Protein AF-A0A956HG11-F1 (afdb_monomer_lite)

Secondary structure (DSSP, 8-state):
---EEE-TTT--EEESSSS-TT--TT-PPPTTTEEEEEEEETTEEEEEEE--BTTB--SS---EEEEEEBSSTT--B-GGG-EEEEEPPPGGG-S--PPEEEEEE-TTS-EEEEE--EEETTEE-SS-B-EEEEEEETTEEEEEE--B--SSSTTBEEEEEEE--STT-EEEEEEEEEE-STT--EEEEEEEETT-B-GGGSEEEESSS-TTS--TT------PPPPTTPPPPPPP-

pLDDT: mean 91.49, std 8.15, range [55.34, 98.81]

Structure (mmCIF, N/CA/C/O backbone):
data_AF-A0A956HG11-F1
#
_entry.id   AF-A0A956HG11-F1
#
loop_
_atom_site.group_PDB
_atom_site.id
_atom_site.type_symbol
_atom_site.label_atom_id
_atom_site.label_alt_id
_atom_site.label_comp_id
_atom_site.label_asym_id
_atom_site.label_entity_id
_atom_site.label_seq_id
_atom_site.pdbx_PDB_ins_code
_atom_site.Cartn_x
_atom_site.Cartn_y
_atom_site.Cartn_z
_atom_site.occupancy
_atom_site.B_iso_or_equiv
_atom_site.auth_seq_id
_atom_site.auth_comp_id
_atom_site.auth_asym_id
_atom_site.auth_atom_id
_atom_site.pdbx_PDB_model_num
ATOM 1 N N . GLN A 1 1 ? -23.389 11.510 -0.266 1.00 55.34 1 GLN A N 1
ATOM 2 C CA . GLN A 1 1 ? -23.658 11.730 1.168 1.00 55.34 1 GLN A CA 1
ATOM 3 C C . GLN A 1 1 ? -22.606 10.934 1.904 1.00 55.34 1 GLN A C 1
ATOM 5 O O . GLN A 1 1 ? -22.532 9.743 1.657 1.00 55.34 1 GLN A O 1
ATOM 10 N N . ILE A 1 2 ? -21.760 11.584 2.697 1.00 62.41 2 ILE A N 1
ATOM 11 C CA . ILE A 1 2 ? -20.902 10.863 3.643 1.00 62.41 2 ILE A CA 1
ATOM 12 C C . ILE A 1 2 ? -21.768 10.595 4.870 1.00 62.41 2 ILE A C 1
ATOM 14 O O . ILE A 1 2 ? -22.536 11.470 5.278 1.00 62.41 2 ILE A O 1
ATOM 18 N N . THR A 1 3 ? -21.753 9.356 5.340 1.00 74.38 3 THR A N 1
ATOM 19 C CA . THR A 1 3 ? -22.646 8.838 6.382 1.00 74.38 3 THR A CA 1
ATOM 20 C C . THR A 1 3 ? -21.995 8.879 7.762 1.00 74.38 3 THR A C 1
ATOM 22 O O . THR A 1 3 ? -22.706 9.111 8.739 1.00 74.38 3 THR A O 1
ATOM 25 N N . SER A 1 4 ? -20.668 8.748 7.841 1.00 84.44 4 SER A N 1
ATOM 26 C CA . SER A 1 4 ? -19.908 8.758 9.093 1.00 84.44 4 SER A CA 1
ATOM 27 C C . SER A 1 4 ? -18.436 9.138 8.902 1.00 84.44 4 SER A C 1
ATOM 29 O O . SER A 1 4 ? -17.887 8.897 7.827 1.00 84.44 4 SER A O 1
ATOM 31 N N . THR A 1 5 ? -17.793 9.616 9.968 1.00 87.00 5 THR A N 1
ATOM 32 C CA . THR A 1 5 ? -16.334 9.754 10.097 1.00 87.00 5 THR A CA 1
ATOM 33 C C . THR A 1 5 ? -15.838 8.873 11.241 1.00 87.00 5 THR A C 1
ATOM 35 O O . THR A 1 5 ? -16.455 8.836 12.305 1.00 87.00 5 THR A O 1
ATOM 38 N N . TYR A 1 6 ? -14.746 8.144 11.013 1.00 89.50 6 TYR A N 1
ATOM 39 C CA . TYR A 1 6 ? -14.113 7.268 11.998 1.00 89.50 6 TYR A CA 1
ATOM 40 C C . TYR A 1 6 ? -12.697 7.760 12.309 1.00 89.50 6 TYR A C 1
ATOM 42 O O . TYR A 1 6 ? -11.897 7.955 11.393 1.00 89.50 6 TYR A O 1
ATOM 50 N N . HIS A 1 7 ? -12.388 7.924 13.595 1.00 90.50 7 HIS A N 1
ATOM 51 C CA . HIS A 1 7 ? -11.073 8.335 14.087 1.00 90.50 7 HIS A CA 1
ATOM 52 C C . HIS A 1 7 ? -10.284 7.125 14.561 1.00 90.50 7 HIS A C 1
ATOM 54 O O . HIS A 1 7 ? -10.623 6.529 15.580 1.00 90.50 7 HIS A O 1
ATOM 60 N N . HIS A 1 8 ? -9.193 6.788 13.873 1.00 93.75 8 HIS A N 1
ATOM 61 C CA . HIS A 1 8 ? -8.350 5.656 14.267 1.00 93.75 8 HIS A CA 1
ATOM 62 C C . HIS A 1 8 ? -7.803 5.799 15.700 1.00 93.75 8 HIS A C 1
ATOM 64 O O . HIS A 1 8 ? -7.847 4.844 16.472 1.00 93.75 8 HIS A O 1
ATOM 70 N N . ALA A 1 9 ? -7.333 6.997 16.064 1.00 91.50 9 ALA A N 1
ATOM 71 C CA . ALA A 1 9 ? -6.646 7.251 17.330 1.00 91.50 9 ALA A CA 1
ATOM 72 C C . ALA A 1 9 ? -7.528 7.029 18.569 1.00 91.50 9 ALA A C 1
ATOM 74 O O . ALA A 1 9 ? -7.052 6.578 19.611 1.00 91.50 9 ALA A O 1
ATOM 75 N N . THR A 1 10 ? -8.813 7.371 18.465 1.00 91.12 10 THR A N 1
ATOM 76 C CA . THR A 1 10 ? -9.759 7.334 19.589 1.00 91.12 10 THR A CA 1
ATOM 77 C C . THR A 1 10 ? -10.807 6.237 19.450 1.00 91.12 10 THR A C 1
ATOM 79 O O . THR A 1 10 ? -11.432 5.859 20.440 1.00 91.12 10 THR A O 1
ATOM 82 N N . GLY A 1 11 ? -11.004 5.710 18.239 1.00 90.94 11 GLY A N 1
ATOM 83 C CA . GLY A 1 11 ? -12.137 4.856 17.903 1.00 90.94 11 GLY A CA 1
ATOM 84 C C . GLY A 1 11 ? -13.463 5.618 17.830 1.00 90.94 11 GLY A C 1
ATOM 85 O O . GLY A 1 11 ? -14.520 4.991 17.824 1.00 90.94 11 GLY A O 1
ATOM 86 N N . ASP A 1 12 ? -13.446 6.951 17.798 1.00 90.25 12 ASP A N 1
ATOM 87 C CA . ASP A 1 12 ? -14.681 7.727 17.737 1.00 90.25 12 ASP A CA 1
ATOM 88 C C . ASP A 1 12 ? -15.336 7.595 16.361 1.00 90.25 12 ASP A C 1
ATOM 90 O O . ASP A 1 12 ? -14.687 7.716 15.322 1.00 90.25 12 ASP A O 1
ATOM 94 N N . LEU A 1 13 ? -16.650 7.379 16.368 1.00 89.38 13 LEU A N 1
ATOM 95 C CA . LEU A 1 13 ? -17.489 7.372 15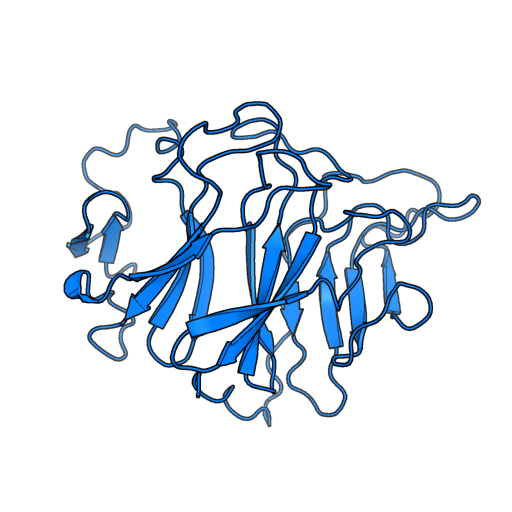.178 1.00 89.38 13 LEU A CA 1
ATOM 96 C C . LEU A 1 13 ? -18.485 8.526 15.271 1.00 89.38 13 LEU A C 1
ATOM 98 O O . LEU A 1 13 ? -19.345 8.549 16.157 1.00 89.38 13 LEU A O 1
ATOM 102 N N . THR A 1 14 ? -18.404 9.468 14.339 1.00 87.00 14 THR A N 1
ATOM 103 C CA . THR A 1 14 ? -19.338 10.591 14.243 1.00 87.00 14 THR A CA 1
ATOM 104 C C . THR A 1 14 ? -20.231 10.414 13.020 1.00 87.00 14 THR A C 1
ATOM 106 O O . THR A 1 14 ? -19.765 10.219 11.903 1.00 87.00 14 THR A O 1
ATOM 109 N N . MET A 1 15 ? -21.552 10.455 13.214 1.00 85.50 15 MET A N 1
ATOM 110 C CA . MET A 1 15 ? -22.513 10.449 12.105 1.00 85.50 15 MET A CA 1
ATOM 111 C C . MET A 1 15 ? -22.737 11.884 11.636 1.00 85.50 15 MET A C 1
ATOM 113 O O . MET A 1 15 ? -23.074 12.745 12.453 1.00 85.50 15 MET A O 1
ATOM 117 N N . GLY A 1 16 ? -22.616 12.160 10.337 1.00 77.44 16 GLY A N 1
ATOM 118 C CA . GLY A 1 16 ? -22.829 13.519 9.841 1.00 77.44 16 GLY A CA 1
ATOM 119 C C . GLY A 1 16 ? -22.021 13.899 8.599 1.00 77.44 16 GLY A C 1
ATOM 120 O O . GLY A 1 16 ? -21.617 13.029 7.832 1.00 77.44 16 GLY A O 1
ATOM 121 N N . PRO A 1 17 ? -21.861 15.212 8.336 1.00 72.19 17 PRO A N 1
ATOM 122 C CA . PRO A 1 17 ? -21.151 15.707 7.161 1.00 72.19 17 PRO A CA 1
ATOM 123 C C . PRO A 1 17 ? -19.632 15.421 7.216 1.00 72.19 17 PRO A C 1
ATOM 125 O O . PRO A 1 17 ? -19.101 15.229 8.302 1.00 72.19 17 PRO A O 1
ATOM 128 N N . PRO A 1 18 ? -18.925 15.491 6.065 1.00 62.62 18 PRO A N 1
ATOM 129 C CA . PRO A 1 18 ? -17.498 15.159 5.907 1.00 62.62 18 PRO A CA 1
ATOM 130 C C . PRO A 1 18 ? -16.504 15.809 6.875 1.00 62.62 18 PRO A C 1
ATOM 132 O O . PRO A 1 18 ? -15.366 15.368 6.956 1.00 62.62 18 PRO A O 1
ATOM 135 N N . MET A 1 19 ? -16.870 16.939 7.477 1.00 62.84 19 MET A N 1
ATOM 136 C CA . MET A 1 19 ? -15.951 17.741 8.273 1.00 62.84 19 MET A CA 1
ATOM 137 C C . MET A 1 19 ? -16.251 17.505 9.738 1.00 62.84 19 MET A C 1
ATOM 139 O O . MET A 1 19 ? -17.310 17.932 10.212 1.00 62.84 19 MET A O 1
ATOM 143 N N . ASP A 1 20 ? -15.310 16.891 10.451 1.00 64.12 20 ASP A N 1
ATOM 144 C CA . ASP A 1 20 ? -15.372 16.907 11.901 1.00 64.12 20 ASP A CA 1
ATOM 145 C C . ASP A 1 20 ? -15.320 18.356 12.395 1.00 64.12 20 ASP A C 1
ATOM 147 O O . ASP A 1 20 ? -14.455 19.139 11.972 1.00 64.12 20 ASP A O 1
ATOM 151 N N . PRO A 1 21 ? -16.263 18.768 13.261 1.00 58.03 21 PRO A N 1
ATOM 152 C CA . PRO A 1 21 ? -16.226 20.080 13.882 1.00 58.03 21 PRO A CA 1
ATOM 153 C C . PRO A 1 21 ? -14.947 20.241 14.719 1.00 58.03 21 PRO A C 1
ATOM 155 O O . PRO A 1 21 ? -14.913 19.878 15.889 1.00 58.03 21 PRO A O 1
ATOM 158 N N . GLY A 1 22 ? -13.891 20.803 14.129 1.00 62.97 22 GLY A N 1
ATOM 159 C CA . GLY A 1 22 ? -12.603 20.993 14.803 1.00 62.97 22 GLY A CA 1
ATOM 160 C C . GLY A 1 22 ? -11.378 20.527 14.024 1.00 62.97 22 GLY A C 1
ATOM 161 O O . GLY A 1 22 ? -10.276 20.769 14.511 1.00 62.97 22 GLY A O 1
ATOM 162 N N . GLU A 1 23 ? -11.543 19.934 12.834 1.00 68.94 23 GLU A N 1
ATOM 163 C CA . GLU A 1 23 ? -10.413 19.606 11.956 1.00 68.94 23 GLU A CA 1
ATOM 164 C C . GLU A 1 23 ? -9.530 20.848 11.746 1.00 68.94 23 GLU A C 1
ATOM 166 O O . GLU A 1 23 ? -10.023 21.886 11.270 1.00 68.94 23 GLU A O 1
ATOM 171 N N . PRO A 1 24 ? -8.245 20.807 12.146 1.00 59.66 24 PRO A N 1
ATOM 172 C CA . PRO A 1 24 ? -7.353 21.943 12.019 1.00 59.66 24 PRO A CA 1
ATOM 173 C C . PRO A 1 24 ? -7.135 22.206 10.532 1.00 59.66 24 PRO A C 1
ATOM 175 O O . PRO A 1 24 ? -6.381 21.520 9.853 1.00 59.66 24 PRO A O 1
ATOM 178 N N . ASN A 1 25 ? -7.853 23.200 10.018 1.00 68.75 25 ASN A N 1
ATOM 179 C CA . ASN A 1 25 ? -7.921 23.519 8.600 1.00 68.75 25 ASN A CA 1
ATOM 180 C C . ASN A 1 25 ? -6.508 23.654 7.993 1.00 68.75 25 ASN A C 1
ATOM 182 O O . ASN A 1 25 ? -5.815 24.644 8.239 1.00 68.75 25 ASN A O 1
ATOM 186 N N . GLY A 1 26 ? -6.083 22.650 7.219 1.00 70.88 26 GLY A N 1
ATOM 187 C CA . GLY A 1 26 ? -4.770 22.604 6.568 1.00 70.88 26 GLY A CA 1
ATOM 188 C C . GLY A 1 26 ? -3.612 22.026 7.395 1.00 70.88 26 GLY A C 1
ATOM 189 O O . GLY A 1 26 ? -2.461 22.230 7.011 1.00 70.88 26 GLY A O 1
ATOM 190 N N . VAL A 1 27 ? -3.873 21.324 8.501 1.00 84.31 27 VAL A N 1
ATOM 191 C CA . VAL A 1 27 ? -2.853 20.584 9.264 1.00 84.31 27 VAL A CA 1
ATOM 192 C C . VAL A 1 27 ? -3.083 19.087 9.079 1.00 84.31 27 VAL A C 1
ATOM 194 O O . VAL A 1 27 ? -4.208 18.612 9.173 1.00 84.31 27 VAL A O 1
ATOM 197 N N . PHE A 1 28 ? -2.015 18.340 8.806 1.00 87.62 28 PHE A N 1
ATOM 198 C CA . PHE A 1 28 ? -2.083 16.882 8.754 1.00 87.62 28 PHE A CA 1
ATOM 199 C C . PHE A 1 28 ? -2.374 16.315 10.146 1.00 87.62 28 PHE A C 1
ATOM 201 O O . PHE A 1 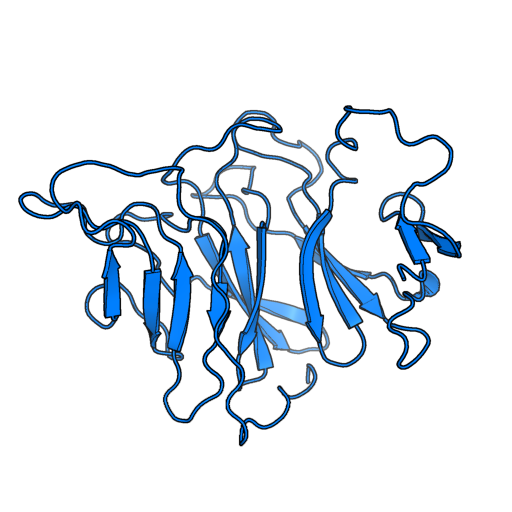28 ? -1.811 16.803 11.130 1.00 87.62 28 PHE A O 1
ATOM 208 N N . ALA A 1 29 ? -3.168 15.241 10.222 1.00 88.81 29 ALA A N 1
ATOM 209 C CA . ALA A 1 29 ? -3.251 14.433 11.437 1.00 88.81 29 ALA A CA 1
ATOM 210 C C . ALA A 1 29 ? -1.831 14.047 11.910 1.00 88.81 29 ALA A C 1
ATOM 212 O O . ALA A 1 29 ? -0.914 13.983 11.087 1.00 88.81 29 ALA A O 1
ATOM 213 N N . PRO A 1 30 ? -1.571 13.822 13.203 1.00 92.00 30 PRO A N 1
ATOM 214 C CA . PRO A 1 30 ? -0.271 13.335 13.656 1.00 92.00 30 PRO A CA 1
ATOM 215 C C . PRO A 1 30 ? 0.105 11.989 13.013 1.00 92.00 30 PRO A C 1
ATOM 217 O O . PRO A 1 30 ? -0.759 11.184 12.664 1.00 92.00 30 PRO A O 1
ATOM 220 N N . LEU A 1 31 ? 1.407 11.721 12.862 1.00 95.56 31 LEU A N 1
ATOM 221 C CA . LEU A 1 31 ? 1.867 10.360 12.565 1.00 95.56 31 LEU A CA 1
ATOM 222 C C . LEU A 1 31 ? 1.367 9.401 13.660 1.00 95.56 31 LEU A C 1
ATOM 224 O O . LEU A 1 31 ? 1.368 9.760 14.837 1.00 95.56 31 LEU A O 1
ATOM 228 N N . GLY A 1 32 ? 0.927 8.212 13.254 1.00 95.88 32 GLY A N 1
ATOM 229 C CA . GLY A 1 32 ? 0.221 7.238 14.093 1.00 95.88 32 GLY A CA 1
ATOM 230 C C . GLY A 1 32 ? -1.301 7.388 14.102 1.00 95.88 32 GLY A C 1
ATOM 231 O O . GLY A 1 32 ? -1.998 6.498 14.568 1.00 95.88 32 GLY A O 1
ATOM 232 N N . GLU A 1 33 ? -1.829 8.473 13.533 1.00 93.94 33 GLU A N 1
ATOM 233 C CA . GLU A 1 33 ? -3.276 8.691 13.369 1.00 93.94 33 GLU A CA 1
ATOM 234 C C . GLU A 1 33 ? -3.677 8.814 11.890 1.00 93.94 33 GLU A C 1
ATOM 236 O O . GLU A 1 33 ? -4.850 8.695 11.536 1.00 93.94 33 GLU A O 1
ATOM 241 N N . ARG A 1 34 ? -2.696 9.044 11.008 1.00 93.81 34 ARG A N 1
ATOM 242 C CA . ARG A 1 34 ? -2.893 9.198 9.564 1.00 93.81 34 ARG A CA 1
ATOM 243 C C . ARG A 1 34 ? -3.263 7.876 8.913 1.00 93.81 34 ARG A C 1
ATOM 245 O O . ARG A 1 34 ? -2.427 6.977 8.818 1.00 93.81 34 ARG A O 1
ATOM 252 N N . VAL A 1 35 ? -4.477 7.821 8.383 1.00 95.62 35 VAL A N 1
ATOM 253 C CA . VAL A 1 35 ? -4.938 6.716 7.546 1.00 95.62 35 VAL A CA 1
ATOM 254 C C . VAL A 1 35 ? -4.576 6.966 6.081 1.00 95.62 35 VAL A C 1
ATOM 256 O O . VAL A 1 35 ? -4.817 8.055 5.557 1.00 95.62 35 VAL A O 1
ATOM 259 N N . TRP A 1 36 ? -4.012 5.955 5.420 1.00 96.94 36 TRP A N 1
ATOM 260 C CA . TRP A 1 36 ? -3.773 5.917 3.973 1.00 96.94 36 TRP A CA 1
ATOM 261 C C . TRP A 1 36 ? -3.769 4.463 3.486 1.00 96.94 36 TRP A C 1
ATOM 263 O O . TRP A 1 36 ? -3.498 3.566 4.278 1.00 96.94 36 TRP A O 1
ATOM 273 N N . GLY A 1 37 ? -4.107 4.231 2.215 1.00 96.62 37 GLY A N 1
ATOM 274 C CA . GLY A 1 37 ? -4.465 2.919 1.683 1.00 96.62 37 GLY A CA 1
ATOM 275 C C . GLY A 1 37 ? -5.722 2.396 2.360 1.00 96.62 37 GLY A C 1
ATOM 276 O O . GLY A 1 37 ? -5.724 2.143 3.560 1.00 96.62 37 GLY A O 1
ATOM 277 N N . VAL A 1 38 ? -6.816 2.262 1.620 1.00 96.75 38 VAL A N 1
ATOM 278 C CA . VAL A 1 38 ? -8.085 1.784 2.177 1.00 96.75 38 VAL A CA 1
ATOM 279 C C . VAL A 1 38 ? -8.702 0.786 1.222 1.00 96.75 38 VAL A C 1
ATOM 281 O O . VAL A 1 38 ? -8.775 1.052 0.031 1.00 96.75 38 VAL A O 1
ATOM 284 N N . GLN A 1 39 ? -9.174 -0.344 1.740 1.00 96.81 39 GLN A N 1
ATOM 285 C CA . GLN A 1 39 ? -9.852 -1.334 0.915 1.00 96.81 39 GLN A CA 1
ATOM 286 C C . GLN A 1 39 ? -10.925 -2.081 1.695 1.00 96.81 39 GLN A C 1
ATOM 288 O O . GLN A 1 39 ? -10.717 -2.515 2.830 1.00 96.81 39 GLN A O 1
ATOM 293 N N . SER A 1 40 ? -12.094 -2.241 1.081 1.00 95.19 40 SER A N 1
ATOM 294 C CA . SER A 1 40 ? -13.202 -2.993 1.676 1.00 95.19 40 SER A CA 1
ATOM 295 C C . SER A 1 40 ? -13.090 -4.465 1.304 1.00 95.19 40 SER A C 1
ATOM 297 O O . SER A 1 40 ? -12.999 -4.805 0.128 1.00 95.19 40 SER A O 1
ATOM 299 N N . HIS A 1 41 ? -13.158 -5.361 2.285 1.00 95.06 41 HIS A N 1
ATOM 300 C CA . HIS A 1 41 ? -13.142 -6.796 2.024 1.00 95.06 41 HIS A CA 1
ATOM 301 C C . HIS A 1 41 ? -13.853 -7.584 3.123 1.00 95.06 41 HIS A C 1
ATOM 303 O O . HIS A 1 41 ? -13.676 -7.326 4.310 1.00 95.06 41 HIS A O 1
ATOM 309 N N . ALA A 1 42 ? -14.677 -8.554 2.718 1.00 93.62 42 ALA A N 1
ATOM 310 C CA . ALA A 1 42 ? -15.333 -9.508 3.617 1.00 93.62 42 ALA A CA 1
ATOM 311 C C . ALA A 1 42 ? -16.040 -8.875 4.841 1.00 93.62 42 ALA A C 1
ATOM 313 O O . ALA A 1 42 ? -15.997 -9.415 5.945 1.00 93.62 42 ALA A O 1
ATOM 314 N N . GLY A 1 43 ? -16.706 -7.730 4.645 1.00 95.06 43 GLY A N 1
ATOM 315 C CA . GLY A 1 43 ? -17.436 -7.025 5.708 1.00 95.06 43 GLY A CA 1
ATOM 316 C C . GLY A 1 43 ? -16.561 -6.177 6.636 1.00 95.06 43 GLY A C 1
ATOM 317 O O . GLY A 1 43 ? -17.025 -5.773 7.703 1.00 95.06 43 GLY A O 1
ATOM 318 N N . ARG A 1 44 ? -15.308 -5.910 6.252 1.00 97.06 44 ARG A N 1
ATOM 319 C CA . ARG A 1 44 ? -14.370 -5.062 6.991 1.00 97.06 44 ARG A CA 1
ATOM 320 C C . ARG A 1 44 ? -13.750 -4.008 6.077 1.00 97.06 44 ARG A C 1
ATOM 322 O O . ARG A 1 44 ? -13.527 -4.262 4.895 1.00 97.06 44 ARG A O 1
ATOM 329 N N . LEU A 1 45 ? -13.439 -2.850 6.649 1.00 97.31 45 LEU A N 1
ATOM 330 C CA . LEU A 1 45 ? -12.533 -1.867 6.068 1.00 97.31 45 LEU A CA 1
ATOM 331 C C . LEU A 1 45 ? -11.118 -2.196 6.533 1.00 97.31 45 LEU A C 1
ATOM 333 O O . LEU A 1 45 ? -10.864 -2.177 7.736 1.00 97.31 45 LEU A O 1
ATOM 337 N N . TYR A 1 46 ? -10.214 -2.464 5.602 1.00 98.50 46 TYR A N 1
ATOM 338 C CA . TYR A 1 46 ? -8.780 -2.566 5.850 1.00 98.50 46 TYR A CA 1
ATOM 339 C C . TYR A 1 46 ? -8.119 -1.245 5.505 1.00 98.50 46 TYR A C 1
ATOM 341 O O . TYR A 1 46 ? -8.496 -0.610 4.518 1.00 98.50 46 TYR A O 1
ATOM 349 N N . TYR A 1 47 ? -7.158 -0.821 6.316 1.00 98.62 47 TYR A N 1
ATOM 350 C CA . TYR A 1 47 ? -6.496 0.454 6.100 1.00 98.62 47 TYR A CA 1
ATOM 351 C C . TYR A 1 47 ? -5.083 0.507 6.678 1.00 98.62 47 TYR A C 1
ATOM 353 O O . TYR A 1 47 ? -4.783 -0.144 7.682 1.00 98.62 47 TYR A O 1
ATOM 361 N N . GLY A 1 48 ? -4.212 1.289 6.043 1.00 98.56 48 GLY A N 1
ATOM 362 C CA . GLY A 1 48 ? -2.866 1.567 6.530 1.00 98.56 48 GLY A CA 1
ATOM 363 C C . GLY A 1 48 ? -2.843 2.705 7.550 1.00 98.56 48 GLY A C 1
ATOM 364 O O . GLY A 1 48 ? -3.582 3.683 7.425 1.00 98.56 48 GLY A O 1
ATOM 365 N N . VAL A 1 49 ? -1.968 2.599 8.551 1.00 98.44 49 VAL A N 1
ATOM 366 C CA . VAL A 1 49 ? -1.690 3.660 9.532 1.00 98.44 49 VAL A CA 1
ATOM 367 C C . VAL A 1 49 ? -0.240 4.104 9.395 1.00 98.44 49 VAL A C 1
ATOM 369 O O . VAL A 1 49 ? 0.699 3.319 9.565 1.00 98.44 49 VAL A O 1
ATOM 372 N N . TRP A 1 50 ? -0.064 5.385 9.073 1.00 98.00 50 TRP A N 1
ATOM 373 C CA . TRP A 1 50 ? 1.230 5.995 8.808 1.00 98.00 50 TRP A CA 1
ATOM 374 C C . TRP A 1 50 ? 1.864 6.532 10.098 1.00 98.00 50 TRP A C 1
ATOM 376 O O . TRP A 1 50 ? 1.549 7.628 10.564 1.00 98.00 50 TRP A O 1
ATOM 386 N N . TRP A 1 51 ? 2.799 5.759 10.647 1.00 97.94 51 TRP A N 1
ATOM 387 C CA . TRP A 1 51 ? 3.611 6.079 11.826 1.00 97.94 51 TRP A CA 1
ATOM 388 C C . TRP A 1 51 ? 4.946 6.737 11.494 1.00 97.94 51 TRP A C 1
ATOM 390 O O . TRP A 1 51 ? 5.473 7.522 12.281 1.00 97.94 51 TRP A O 1
ATOM 400 N N . GLU A 1 52 ? 5.527 6.386 10.353 1.00 97.19 52 GLU A N 1
ATOM 401 C CA . GLU A 1 52 ? 6.904 6.740 10.036 1.00 97.19 52 GLU A CA 1
ATOM 402 C C . GLU A 1 52 ? 7.189 6.747 8.536 1.00 97.19 52 GLU A C 1
ATOM 404 O O . GLU A 1 52 ? 6.428 6.242 7.712 1.00 97.19 52 GLU A O 1
ATOM 409 N N . HIS A 1 53 ? 8.317 7.342 8.181 1.00 95.50 53 HIS A N 1
ATOM 410 C CA . HIS A 1 53 ? 8.843 7.412 6.821 1.00 95.50 53 HIS A CA 1
ATOM 411 C C . HIS A 1 53 ? 10.338 7.757 6.869 1.00 95.50 53 HIS A C 1
ATOM 413 O O . HIS A 1 53 ? 10.876 8.025 7.946 1.00 95.50 53 HIS A O 1
ATOM 419 N N . THR A 1 54 ? 11.013 7.826 5.720 1.00 91.75 54 THR A N 1
ATOM 420 C CA . THR A 1 54 ? 12.483 7.920 5.624 1.00 91.75 54 THR A CA 1
ATOM 421 C C . THR A 1 54 ? 13.130 8.989 6.522 1.00 91.75 54 THR A C 1
ATOM 423 O O . THR A 1 54 ? 14.200 8.751 7.078 1.00 91.75 54 THR A O 1
ATOM 426 N N . ASN A 1 55 ? 12.502 10.159 6.694 1.00 94.81 55 ASN A N 1
ATOM 427 C CA . ASN A 1 55 ? 13.062 11.270 7.483 1.00 94.81 55 ASN A CA 1
ATOM 428 C C . ASN A 1 55 ? 12.502 11.388 8.910 1.00 94.81 55 ASN A C 1
ATOM 430 O O . ASN A 1 55 ? 12.941 12.243 9.681 1.00 94.81 55 ASN A O 1
ATOM 434 N N . THR A 1 56 ? 11.517 10.577 9.286 1.00 96.00 56 THR A N 1
ATOM 435 C CA . THR A 1 56 ? 10.973 10.539 10.652 1.00 96.00 56 THR A CA 1
ATOM 436 C C . THR A 1 56 ? 10.618 9.105 10.964 1.00 96.00 56 THR A C 1
ATOM 438 O O . THR A 1 56 ? 9.576 8.611 10.541 1.00 96.00 56 THR A O 1
ATOM 441 N N . VAL A 1 57 ? 11.546 8.462 11.665 1.00 96.19 57 VAL A N 1
ATOM 442 C CA . VAL A 1 57 ? 11.499 7.055 12.046 1.00 96.19 57 VAL A CA 1
ATOM 443 C C . VAL A 1 57 ? 10.971 6.954 13.468 1.00 96.19 57 VAL A C 1
ATOM 445 O O . VAL A 1 57 ? 11.448 7.677 14.351 1.00 96.19 57 VAL A O 1
ATOM 448 N N . SER A 1 58 ? 10.004 6.071 13.693 1.00 94.81 58 SER A N 1
ATOM 449 C CA . SER A 1 58 ? 9.495 5.816 15.037 1.00 94.81 58 SER A CA 1
ATOM 450 C C . SER A 1 58 ? 10.444 4.867 15.772 1.00 94.81 58 SER A C 1
ATOM 452 O O . SER A 1 58 ? 11.006 3.940 15.198 1.00 94.81 58 SER A O 1
ATOM 454 N N . ALA A 1 59 ? 10.679 5.110 17.063 1.00 91.94 59 ALA A N 1
ATOM 455 C CA . ALA A 1 59 ? 11.519 4.226 17.878 1.00 91.94 59 ALA A CA 1
ATOM 456 C C . ALA A 1 59 ? 10.711 3.111 18.563 1.00 91.94 59 ALA A C 1
ATOM 458 O O . ALA A 1 59 ? 11.298 2.210 19.164 1.00 91.94 59 ALA A O 1
ATOM 459 N N . GLN A 1 60 ? 9.382 3.206 18.526 1.00 91.69 60 GLN A N 1
ATOM 460 C CA . GLN A 1 60 ? 8.458 2.324 19.238 1.00 91.69 60 GLN A CA 1
ATOM 461 C C . GLN A 1 60 ? 7.521 1.578 18.290 1.00 91.69 60 GLN A C 1
ATOM 463 O O . GLN A 1 60 ? 7.133 0.451 18.587 1.00 91.69 60 GLN A O 1
ATOM 468 N N . GLU A 1 61 ? 7.185 2.201 17.164 1.00 95.19 61 GLU A N 1
ATOM 469 C CA . GLU A 1 61 ? 6.169 1.728 16.231 1.00 95.19 61 GLU A CA 1
ATOM 470 C C . GLU A 1 61 ? 6.741 1.571 14.820 1.00 95.19 61 GLU A C 1
ATOM 472 O O . GLU A 1 61 ? 7.854 2.001 14.530 1.00 95.19 61 GLU A O 1
ATOM 477 N N . SER A 1 62 ? 5.972 0.940 13.942 1.00 96.62 62 SER A N 1
ATOM 478 C CA . SER A 1 62 ? 6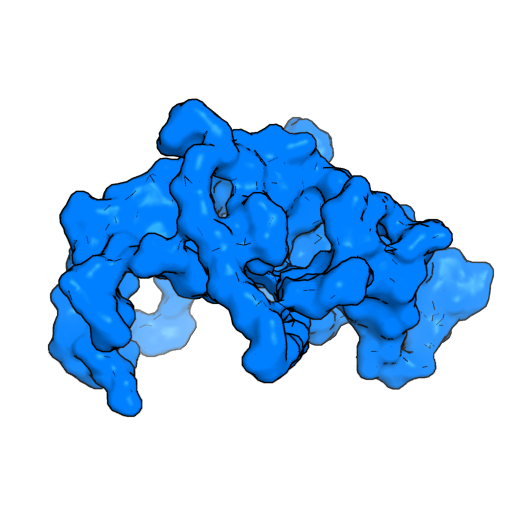.233 0.847 12.501 1.00 96.62 62 SER A CA 1
ATOM 479 C C . SER A 1 62 ? 4.931 1.147 11.772 1.00 96.62 62 SER A C 1
ATOM 481 O O . SER A 1 62 ? 3.891 1.195 12.421 1.00 96.62 62 SER A O 1
ATOM 483 N N . ASN A 1 63 ? 4.940 1.348 10.454 1.00 98.25 63 ASN A N 1
ATOM 484 C CA . ASN A 1 63 ? 3.671 1.459 9.730 1.00 98.25 63 ASN A CA 1
ATOM 485 C C . ASN A 1 63 ? 2.854 0.170 9.887 1.00 98.25 63 ASN A C 1
ATOM 487 O O . ASN A 1 63 ? 3.410 -0.928 9.976 1.00 98.25 63 ASN A O 1
ATOM 491 N N . GLU A 1 64 ? 1.536 0.308 9.946 1.00 98.38 64 GLU A N 1
ATOM 492 C CA . GLU A 1 64 ? 0.634 -0.781 10.331 1.00 98.38 64 GLU A CA 1
ATOM 493 C C . GLU A 1 64 ? -0.485 -0.946 9.316 1.00 98.38 64 GLU A C 1
ATOM 495 O O . GLU A 1 64 ? -0.836 -0.004 8.607 1.00 98.38 64 GLU A O 1
ATOM 500 N N . VAL A 1 65 ? -1.075 -2.137 9.294 1.00 98.81 65 VAL A N 1
ATOM 501 C CA . VAL A 1 65 ? -2.373 -2.380 8.669 1.00 98.81 65 VAL A CA 1
ATOM 502 C C . VAL A 1 65 ? -3.352 -2.770 9.761 1.00 98.81 65 VAL A C 1
ATOM 504 O O . VAL A 1 65 ? -3.089 -3.657 10.576 1.00 98.81 65 VAL A O 1
ATOM 507 N N . TRP A 1 66 ? -4.487 -2.089 9.766 1.00 98.69 66 TRP A N 1
ATOM 508 C CA . TRP A 1 66 ? -5.599 -2.303 10.675 1.00 98.69 66 TRP A CA 1
ATOM 509 C C . TRP A 1 66 ? -6.840 -2.707 9.895 1.00 98.69 66 TRP A C 1
ATOM 511 O O . TRP A 1 66 ? -6.933 -2.509 8.680 1.00 98.69 66 TRP A O 1
ATOM 521 N N . SER A 1 67 ? -7.823 -3.244 10.608 1.00 98.38 67 SER A N 1
ATOM 522 C CA . SER A 1 67 ? -9.163 -3.370 10.063 1.00 98.38 67 SER A CA 1
ATOM 523 C C . SER A 1 67 ? -10.247 -3.098 11.092 1.00 98.38 67 SER A C 1
ATOM 525 O O . SER A 1 67 ? -10.060 -3.297 12.294 1.00 98.38 67 SER A O 1
ATOM 527 N N . VAL A 1 68 ? -11.414 -2.696 10.602 1.00 98.06 68 VAL A N 1
ATOM 528 C CA . VAL A 1 68 ? -12.627 -2.479 11.393 1.00 98.06 68 VAL A CA 1
ATOM 529 C C . VAL A 1 68 ? -13.819 -3.064 10.637 1.00 98.06 68 VAL A C 1
ATOM 531 O O . VAL A 1 68 ? -13.951 -2.865 9.430 1.00 98.06 68 VAL A O 1
ATOM 534 N N . ALA A 1 69 ? -14.662 -3.850 11.307 1.00 97.31 69 ALA A N 1
ATOM 535 C CA . ALA A 1 69 ? -15.867 -4.401 10.693 1.00 97.31 69 ALA A CA 1
ATOM 536 C C . ALA A 1 69 ? -16.897 -3.302 10.432 1.00 97.31 69 ALA A C 1
ATOM 538 O O . ALA A 1 69 ? -16.877 -2.255 11.076 1.00 97.31 69 ALA A O 1
ATOM 539 N N . TYR A 1 70 ? -17.831 -3.568 9.526 1.00 95.94 70 TYR A N 1
ATOM 540 C CA . TYR A 1 70 ? -19.023 -2.743 9.379 1.00 95.94 70 TYR A CA 1
ATOM 541 C C . TYR A 1 70 ? -20.156 -3.251 10.270 1.00 95.94 70 TYR A C 1
ATOM 543 O O . TYR A 1 70 ? -20.344 -4.462 10.408 1.00 95.94 70 TYR A O 1
ATOM 551 N N . ILE A 1 71 ? -20.947 -2.335 10.835 1.00 93.75 71 ILE A N 1
ATOM 552 C CA . ILE A 1 71 ? -22.171 -2.700 11.569 1.00 93.75 71 ILE A CA 1
ATOM 553 C C . ILE A 1 71 ? -23.249 -3.269 10.635 1.00 93.75 71 ILE A C 1
ATOM 555 O O . ILE A 1 71 ? -24.092 -4.054 11.069 1.00 93.75 71 ILE A O 1
ATOM 559 N N . ASP A 1 72 ? -23.243 -2.853 9.365 1.00 89.06 72 ASP A N 1
ATOM 560 C CA . ASP A 1 72 ? -24.258 -3.177 8.369 1.00 89.06 72 ASP A CA 1
ATOM 561 C C . ASP A 1 72 ? -23.756 -2.967 6.923 1.00 89.06 72 ASP A C 1
ATOM 563 O O . ASP A 1 72 ? -22.598 -2.634 6.666 1.00 89.06 72 ASP A O 1
ATOM 567 N N . GLU A 1 73 ? -24.655 -3.178 5.959 1.00 87.69 73 GLU A N 1
ATOM 568 C CA . GLU A 1 73 ? -24.400 -3.017 4.523 1.00 87.69 73 GLU A CA 1
ATOM 569 C C . GLU A 1 73 ? -24.224 -1.558 4.067 1.00 87.69 73 GLU A C 1
ATOM 571 O O . GLU A 1 73 ? -23.841 -1.322 2.921 1.00 87.69 73 GLU A O 1
ATOM 576 N N . PHE A 1 74 ? -24.463 -0.571 4.939 1.00 86.38 74 PHE A N 1
ATOM 577 C CA . PHE A 1 74 ? -24.222 0.842 4.633 1.00 86.38 74 PHE A CA 1
ATOM 578 C C . PHE A 1 74 ? -22.762 1.254 4.856 1.00 86.38 74 PHE A C 1
ATOM 580 O O . PHE A 1 74 ? -22.419 2.415 4.623 1.00 86.38 74 PHE A O 1
ATOM 587 N N . GLY A 1 75 ? -21.901 0.320 5.282 1.00 89.06 75 GLY A N 1
ATOM 588 C CA . GLY A 1 75 ? -20.459 0.535 5.398 1.00 89.06 75 GLY A CA 1
ATOM 589 C C . GLY A 1 75 ? -20.060 1.404 6.589 1.00 89.06 75 GLY A C 1
ATOM 590 O O . GLY A 1 75 ? -18.979 1.988 6.586 1.00 89.06 75 GLY A O 1
ATOM 591 N N . VAL A 1 76 ? -20.924 1.521 7.601 1.00 91.94 76 VAL A N 1
ATOM 592 C CA . VAL A 1 76 ? -20.612 2.255 8.833 1.00 91.94 76 VAL A CA 1
ATOM 593 C C . VAL A 1 76 ? -19.655 1.406 9.686 1.00 91.94 76 VAL A C 1
ATOM 595 O O . VAL A 1 76 ? -20.013 0.275 10.021 1.00 91.94 76 VAL A O 1
ATOM 598 N N . PRO A 1 77 ? -18.449 1.894 10.039 1.00 94.75 77 PRO A N 1
ATOM 599 C CA . PRO A 1 77 ? -17.520 1.145 10.886 1.00 94.75 77 PRO A CA 1
ATOM 600 C C . PRO A 1 77 ? -18.093 0.853 12.279 1.00 94.75 77 PRO A C 1
ATOM 602 O O . PRO A 1 77 ? -18.766 1.702 12.859 1.00 94.75 77 PRO A O 1
ATOM 605 N N . ASP A 1 78 ? -17.784 -0.318 12.835 1.00 95.81 78 ASP A N 1
ATOM 606 C CA . ASP A 1 78 ? -18.001 -0.681 14.238 1.00 95.81 78 ASP A CA 1
ATOM 607 C C . ASP A 1 78 ? -16.686 -0.536 15.022 1.00 95.81 78 ASP A C 1
ATOM 609 O O . ASP A 1 78 ? -15.859 -1.459 14.997 1.00 95.81 78 ASP A O 1
ATOM 613 N N . PRO A 1 79 ? -16.465 0.571 15.758 1.00 95.31 79 PRO A N 1
ATOM 614 C CA . PRO A 1 79 ? -15.213 0.794 16.474 1.00 95.31 79 PRO A CA 1
ATOM 615 C C . PRO A 1 79 ? -14.832 -0.310 17.460 1.00 95.31 79 PRO A C 1
ATOM 617 O O . PRO A 1 79 ? -13.646 -0.512 17.717 1.00 95.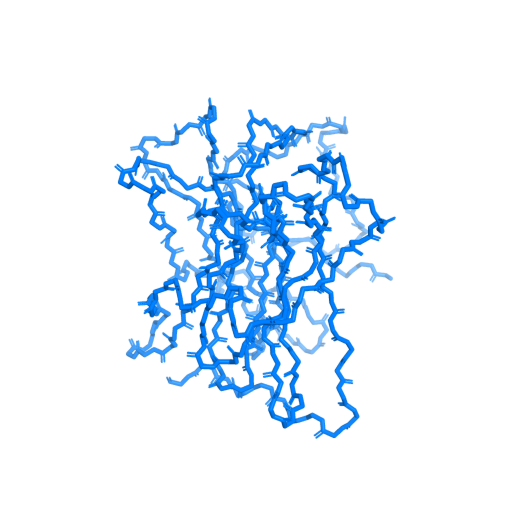31 79 PRO A O 1
ATOM 620 N N . ALA A 1 80 ? -15.806 -1.057 17.995 1.00 96.44 80 ALA A N 1
ATOM 621 C CA . ALA A 1 80 ? -15.546 -2.146 18.935 1.00 96.44 80 ALA A CA 1
ATOM 622 C C . ALA A 1 80 ? -14.835 -3.347 18.286 1.00 96.44 80 ALA A C 1
ATOM 624 O O . ALA A 1 80 ? -14.360 -4.239 18.989 1.00 96.44 80 ALA A O 1
ATOM 625 N N . THR A 1 81 ? -14.766 -3.376 16.955 1.00 97.50 81 THR A N 1
ATOM 626 C CA . THR A 1 81 ? -14.163 -4.456 16.164 1.00 97.50 81 THR A CA 1
ATOM 627 C C . THR A 1 81 ? -12.822 -4.077 15.542 1.00 97.50 81 THR A C 1
ATOM 629 O O . THR A 1 81 ? -12.266 -4.873 14.777 1.00 97.50 81 THR A O 1
ATOM 632 N N . ALA A 1 82 ? -12.323 -2.872 15.837 1.00 97.75 82 ALA A N 1
ATOM 633 C CA . ALA A 1 82 ? -11.028 -2.413 15.366 1.00 97.75 82 ALA A CA 1
ATOM 634 C C . ALA A 1 82 ? -9.921 -3.346 15.875 1.00 97.75 82 ALA A C 1
ATOM 636 O O . ALA A 1 82 ? -9.844 -3.646 17.069 1.00 97.75 82 ALA A O 1
ATOM 637 N N . GLN A 1 83 ? -9.065 -3.805 14.968 1.00 97.06 83 GLN A N 1
ATOM 638 C CA . GLN A 1 83 ? -7.944 -4.674 15.303 1.00 97.06 83 GLN A CA 1
ATOM 639 C C . GLN A 1 83 ? -6.723 -4.364 14.441 1.00 97.06 83 GLN A C 1
ATOM 641 O O . GLN A 1 83 ? -6.844 -4.064 13.251 1.00 97.06 83 GLN A O 1
ATOM 646 N N . LEU A 1 84 ? -5.547 -4.466 15.059 1.00 98.12 84 LEU A N 1
ATOM 647 C CA . LEU A 1 84 ? -4.274 -4.480 14.355 1.00 98.12 84 LEU A CA 1
ATOM 648 C C . LEU A 1 84 ? -4.154 -5.817 13.624 1.00 98.12 84 LEU A C 1
ATOM 650 O O . LEU A 1 84 ? -4.201 -6.866 14.266 1.00 98.12 84 LEU A O 1
ATOM 654 N N . GLU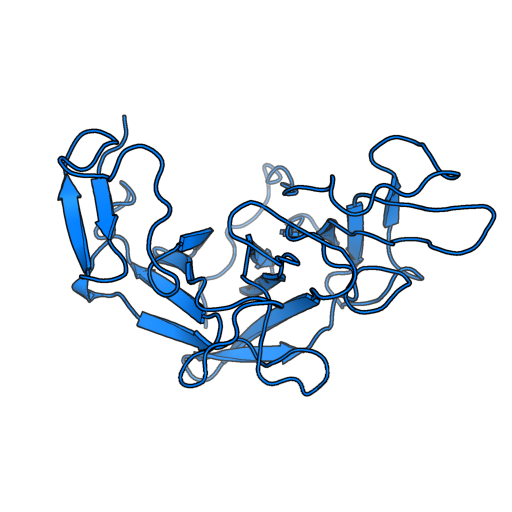 A 1 85 ? -3.965 -5.777 12.310 1.00 98.31 85 GLU A N 1
ATOM 655 C CA . GLU A 1 85 ? -3.723 -6.983 11.517 1.00 98.31 85 GLU A CA 1
ATOM 656 C C . GLU A 1 85 ? -2.240 -7.349 11.554 1.00 98.31 85 GLU A C 1
ATOM 658 O O . GLU A 1 85 ? -1.880 -8.483 11.866 1.00 98.31 85 GLU A O 1
ATOM 663 N N . PHE A 1 86 ? -1.365 -6.381 11.268 1.00 98.12 86 PHE A N 1
ATOM 664 C CA . PHE A 1 86 ? 0.086 -6.561 11.319 1.00 98.12 86 PHE A CA 1
ATOM 665 C C . PHE A 1 86 ? 0.841 -5.230 11.254 1.00 98.12 86 PHE A C 1
ATOM 667 O O . PHE A 1 86 ? 0.320 -4.203 10.821 1.00 98.12 86 PHE A O 1
ATOM 674 N N . LYS A 1 87 ? 2.122 -5.283 11.636 1.00 97.44 87 LYS A N 1
ATOM 675 C CA . LYS A 1 87 ? 3.098 -4.207 11.424 1.00 97.44 87 LYS A CA 1
ATOM 676 C C . LYS A 1 87 ? 3.986 -4.537 10.230 1.00 97.44 87 LYS A C 1
ATOM 678 O O . LYS A 1 87 ? 4.358 -5.698 10.036 1.00 97.44 87 LYS A O 1
ATOM 683 N N . LEU A 1 88 ? 4.342 -3.530 9.443 1.00 96.38 88 LEU A N 1
ATOM 684 C CA . LEU A 1 88 ? 5.233 -3.699 8.303 1.00 96.38 88 LEU A CA 1
ATOM 685 C C . LEU A 1 88 ? 6.676 -3.918 8.779 1.00 96.38 88 LEU A C 1
ATOM 687 O O . LEU A 1 88 ? 7.136 -3.236 9.698 1.00 96.38 88 LEU A O 1
ATOM 691 N N . PRO A 1 89 ? 7.433 -4.832 8.146 1.00 94.62 89 PRO A N 1
ATOM 692 C CA . PRO A 1 89 ? 8.844 -4.975 8.449 1.00 94.62 89 PRO A CA 1
ATOM 693 C C . PRO A 1 89 ? 9.662 -3.846 7.819 1.00 94.62 89 PRO A C 1
ATOM 695 O O . PRO A 1 89 ? 9.382 -3.370 6.710 1.00 94.62 89 PRO A O 1
ATOM 698 N N . GLY A 1 90 ? 10.736 -3.464 8.509 1.00 93.19 90 GLY A N 1
ATOM 699 C CA . GLY A 1 90 ? 11.631 -2.414 8.046 1.00 93.19 90 GLY A CA 1
ATOM 700 C C . GLY A 1 90 ? 12.289 -2.720 6.695 1.00 93.19 90 GLY A C 1
ATOM 701 O O . GLY A 1 90 ? 12.505 -3.878 6.318 1.00 93.19 90 GLY A O 1
ATOM 702 N N . ILE A 1 91 ? 12.589 -1.678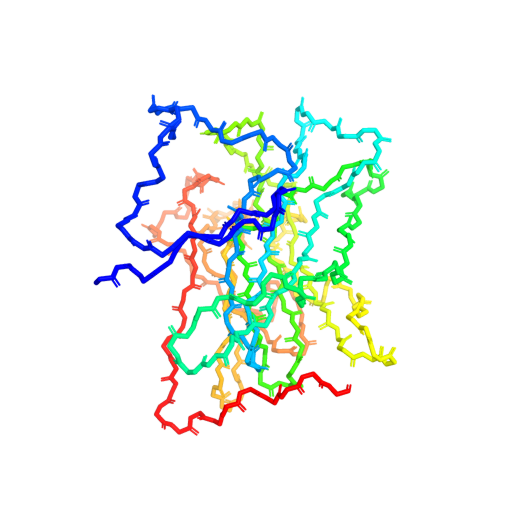 5.923 1.00 90.00 91 ILE A N 1
ATOM 703 C CA . ILE A 1 91 ? 13.174 -1.801 4.586 1.00 90.00 91 ILE A CA 1
ATOM 704 C C . ILE A 1 91 ? 14.669 -2.080 4.610 1.00 90.00 91 ILE A C 1
ATOM 706 O O . ILE A 1 91 ? 15.420 -1.374 5.264 1.00 90.00 91 ILE A O 1
ATOM 710 N N . ASN A 1 92 ? 15.125 -3.102 3.874 1.00 84.75 92 ASN A N 1
ATOM 711 C CA . ASN A 1 92 ? 16.546 -3.454 3.730 1.00 84.75 92 ASN A CA 1
ATOM 712 C C . ASN A 1 92 ? 17.302 -3.562 5.074 1.00 84.75 92 ASN A C 1
ATOM 714 O O . ASN A 1 92 ? 18.429 -3.083 5.198 1.00 84.75 92 ASN A O 1
ATOM 718 N N . ASN A 1 93 ? 16.683 -4.187 6.084 1.00 82.50 93 ASN A N 1
ATOM 719 C CA . ASN A 1 93 ? 17.184 -4.268 7.468 1.00 82.50 93 ASN A CA 1
ATOM 720 C C . ASN A 1 93 ? 17.313 -2.913 8.188 1.00 82.50 93 ASN A C 1
ATOM 722 O O . ASN A 1 93 ? 18.036 -2.799 9.178 1.00 82.50 93 ASN A O 1
ATOM 726 N N . SER A 1 94 ? 16.634 -1.882 7.695 1.00 87.94 94 SER A N 1
ATOM 727 C CA . SER A 1 94 ? 16.440 -0.638 8.423 1.00 87.94 94 SER A CA 1
ATOM 728 C C . SER A 1 94 ? 15.386 -0.808 9.516 1.00 87.94 94 SER A C 1
ATOM 730 O O . SER A 1 94 ? 14.666 -1.804 9.568 1.00 87.94 94 SER A O 1
ATOM 732 N N . ASN A 1 95 ? 15.302 0.179 10.398 1.00 90.88 95 ASN A N 1
ATOM 733 C CA . ASN A 1 95 ? 14.337 0.236 11.488 1.00 90.88 95 ASN A CA 1
ATOM 734 C C . ASN A 1 95 ? 13.066 1.015 11.121 1.00 90.88 95 ASN A C 1
ATOM 736 O O . ASN A 1 95 ? 12.344 1.394 12.032 1.00 90.88 95 ASN A O 1
ATOM 740 N N . TYR A 1 96 ? 12.825 1.269 9.831 1.00 94.62 96 TYR A N 1
ATOM 741 C CA . TYR A 1 96 ? 11.616 1.933 9.354 1.00 94.62 96 TYR A CA 1
ATOM 742 C C . TYR A 1 96 ? 11.046 1.266 8.105 1.00 94.62 96 TYR A C 1
ATOM 744 O O . TYR A 1 96 ? 11.770 0.622 7.339 1.00 94.62 96 TYR A O 1
ATOM 752 N N . SER A 1 97 ? 9.757 1.474 7.880 1.00 96.12 97 SER A N 1
ATOM 753 C CA . SER A 1 97 ? 9.016 1.155 6.654 1.00 96.12 97 SER A CA 1
ATOM 754 C C . SER A 1 97 ? 8.485 2.433 6.000 1.00 96.12 97 SER A C 1
ATOM 756 O O . SER A 1 97 ? 8.471 3.498 6.620 1.00 96.12 97 SER A O 1
ATOM 758 N N . ASN A 1 98 ? 8.043 2.345 4.747 1.00 96.88 98 ASN A N 1
ATOM 759 C CA . ASN A 1 98 ? 7.274 3.426 4.128 1.00 96.88 98 ASN A CA 1
ATOM 760 C C . ASN A 1 98 ? 5.770 3.174 4.330 1.00 96.88 98 ASN A C 1
ATOM 762 O O . ASN A 1 98 ? 5.381 2.023 4.538 1.00 96.88 98 ASN A O 1
ATOM 766 N N . PRO A 1 99 ? 4.920 4.216 4.336 1.00 97.75 99 PRO A N 1
ATOM 767 C CA . PRO A 1 99 ? 3.494 4.035 4.580 1.00 97.75 99 PRO A CA 1
ATOM 768 C C . PRO A 1 99 ? 2.847 3.174 3.499 1.00 97.75 99 PRO A C 1
ATOM 770 O O . PRO A 1 99 ? 3.187 3.293 2.318 1.00 97.75 99 PRO A O 1
ATOM 773 N N . VAL A 1 100 ? 1.885 2.346 3.912 1.00 98.31 100 VAL A N 1
ATOM 774 C CA . VAL A 1 100 ? 0.961 1.679 2.991 1.00 98.31 100 VAL A CA 1
ATOM 775 C C . VAL A 1 100 ? 0.079 2.754 2.370 1.00 98.31 100 VAL A C 1
ATOM 777 O O . VAL A 1 100 ? -0.614 3.476 3.083 1.00 98.31 100 VAL A O 1
ATOM 780 N N . ALA A 1 101 ? 0.158 2.891 1.053 1.00 97.69 101 ALA A N 1
ATOM 781 C CA . ALA A 1 101 ? -0.622 3.856 0.293 1.00 97.69 101 ALA A CA 1
ATOM 782 C C . ALA A 1 101 ? -1.827 3.215 -0.394 1.00 97.69 101 ALA A C 1
ATOM 784 O O . ALA A 1 101 ? -2.768 3.938 -0.719 1.00 97.69 101 ALA A O 1
ATOM 785 N N . ASP A 1 102 ? -1.808 1.888 -0.556 1.00 98.44 102 ASP A N 1
ATOM 786 C CA . ASP A 1 102 ? -2.874 1.142 -1.211 1.00 98.44 102 ASP A CA 1
ATOM 787 C C . ASP A 1 102 ? -2.901 -0.350 -0.818 1.00 98.44 102 ASP A C 1
ATOM 789 O O . ASP A 1 102 ? -1.892 -0.908 -0.359 1.00 98.44 102 ASP A O 1
ATOM 793 N N . ILE A 1 103 ? -4.075 -0.974 -0.944 1.00 98.56 103 ILE A N 1
ATOM 794 C CA . ILE A 1 103 ? -4.390 -2.346 -0.530 1.00 98.56 103 ILE A CA 1
ATOM 795 C C . ILE A 1 103 ? -5.326 -2.988 -1.565 1.00 98.56 103 ILE A C 1
ATOM 797 O O . ILE A 1 103 ? -6.397 -2.467 -1.853 1.00 98.56 103 ILE A O 1
ATOM 801 N N . THR A 1 104 ? -5.015 -4.206 -2.008 1.00 97.12 104 THR A N 1
ATOM 802 C CA . THR A 1 104 ? -5.936 -5.027 -2.811 1.00 97.12 104 THR A CA 1
ATOM 803 C C . THR A 1 104 ? -6.046 -6.449 -2.267 1.00 97.12 104 THR A C 1
ATOM 805 O O . THR A 1 104 ? -5.206 -6.914 -1.490 1.00 97.12 104 THR A O 1
ATOM 808 N N . PHE A 1 105 ? -7.090 -7.163 -2.685 1.00 95.75 105 PHE A N 1
ATOM 809 C CA . PHE A 1 105 ? -7.278 -8.576 -2.379 1.00 95.75 105 PHE A CA 1
ATOM 810 C C . PHE A 1 105 ? -7.354 -9.389 -3.667 1.00 95.75 105 PHE A C 1
ATOM 812 O O . PHE A 1 105 ? -8.186 -9.155 -4.540 1.00 95.75 105 PHE A O 1
ATOM 819 N N . THR A 1 106 ? -6.485 -10.387 -3.764 1.00 92.56 106 THR A N 1
ATOM 820 C CA . THR A 1 106 ? -6.396 -11.278 -4.926 1.00 92.56 106 THR A CA 1
ATOM 821 C C . THR A 1 106 ? -7.567 -12.251 -4.981 1.00 92.56 106 THR A C 1
ATOM 823 O O . THR A 1 106 ? -8.134 -12.600 -3.950 1.00 92.56 106 THR A O 1
ATOM 826 N N . ALA A 1 107 ? -7.865 -12.809 -6.157 1.00 90.00 107 ALA A N 1
ATOM 827 C CA . ALA A 1 107 ? -8.902 -13.838 -6.313 1.00 90.00 107 ALA A CA 1
ATOM 828 C C . ALA A 1 107 ? -8.675 -15.089 -5.430 1.00 90.00 107 ALA A C 1
ATOM 830 O O . ALA A 1 107 ? -9.627 -15.791 -5.087 1.00 90.00 107 ALA A O 1
ATOM 831 N N . SER A 1 108 ? -7.429 -15.362 -5.024 1.00 87.88 108 SER A N 1
ATOM 832 C CA . SER A 1 108 ? -7.074 -16.434 -4.082 1.00 87.88 108 SER A CA 1
ATOM 833 C C . SER A 1 108 ? -7.316 -16.091 -2.607 1.00 87.88 108 SER A C 1
ATOM 835 O O . SER A 1 108 ? -7.217 -16.983 -1.766 1.00 87.88 108 SER A O 1
ATOM 837 N N . GLY A 1 109 ? -7.644 -14.838 -2.283 1.00 91.62 109 GLY A N 1
ATOM 838 C CA . GLY A 1 109 ? -7.856 -14.356 -0.915 1.00 91.62 109 GLY A CA 1
ATOM 839 C C . GLY A 1 109 ? -6.593 -13.845 -0.212 1.00 91.62 109 GLY A C 1
ATOM 840 O O . GLY A 1 109 ? -6.655 -13.531 0.974 1.00 91.62 109 GLY A O 1
ATOM 841 N N . SER A 1 110 ? -5.452 -13.744 -0.906 1.00 94.19 110 SER A N 1
ATOM 842 C CA . SER A 1 110 ? -4.276 -13.032 -0.383 1.00 94.19 110 SER A CA 1
ATOM 843 C C . SER A 1 110 ? -4.539 -11.528 -0.378 1.00 94.19 110 SER A C 1
ATOM 845 O O . SER A 1 110 ? -5.106 -11.006 -1.341 1.00 94.19 110 SER A O 1
ATOM 847 N N . MET A 1 111 ? -4.069 -10.835 0.654 1.00 97.31 111 MET A N 1
ATOM 848 C CA . MET A 1 111 ? -3.986 -9.377 0.697 1.00 97.31 111 MET A CA 1
ATOM 849 C C . MET A 1 111 ? -2.649 -8.939 0.101 1.00 97.31 111 MET A C 1
ATOM 851 O O . MET A 1 111 ? -1.607 -9.501 0.444 1.00 97.31 111 MET A O 1
ATOM 855 N N . ILE A 1 112 ? -2.662 -7.922 -0.754 1.00 97.38 112 ILE A N 1
ATOM 856 C CA . ILE A 1 112 ? -1.450 -7.260 -1.234 1.00 97.38 112 ILE A CA 1
ATOM 857 C C . ILE A 1 112 ? -1.481 -5.809 -0.777 1.00 97.38 112 ILE A C 1
ATOM 859 O O . ILE A 1 112 ? -2.498 -5.136 -0.920 1.00 97.38 112 ILE A O 1
ATOM 863 N N . VAL A 1 113 ? -0.367 -5.336 -0.224 1.00 97.88 113 VAL A N 1
ATOM 864 C CA . VAL A 1 113 ? -0.214 -3.944 0.216 1.00 97.88 113 VAL A CA 1
ATOM 865 C C . VAL A 1 113 ? 0.944 -3.282 -0.518 1.00 97.88 113 VAL A C 1
ATOM 867 O O . VAL A 1 113 ? 2.008 -3.891 -0.684 1.00 97.88 113 VAL A O 1
ATOM 870 N N . ALA A 1 114 ? 0.742 -2.037 -0.945 1.00 97.88 114 ALA A N 1
ATOM 871 C CA . ALA A 1 114 ? 1.748 -1.235 -1.628 1.00 97.88 114 ALA A CA 1
ATOM 872 C C . ALA A 1 114 ? 2.253 -0.113 -0.724 1.00 97.88 114 ALA A C 1
ATOM 874 O O . ALA A 1 114 ? 1.495 0.754 -0.285 1.00 97.88 114 ALA A O 1
ATOM 875 N N . GLU A 1 115 ? 3.559 -0.098 -0.465 1.00 97.38 115 GLU A N 1
ATOM 876 C CA . GLU A 1 115 ? 4.200 1.049 0.172 1.00 97.38 115 GLU A CA 1
ATOM 877 C C . GLU A 1 115 ? 4.383 2.187 -0.847 1.00 97.38 115 GLU A C 1
ATOM 879 O O . GLU A 1 115 ? 4.663 1.935 -2.026 1.00 97.38 115 GLU A O 1
ATOM 884 N N . ARG A 1 116 ? 4.343 3.438 -0.369 1.00 97.25 116 ARG A N 1
ATOM 885 C CA . ARG A 1 116 ? 4.786 4.627 -1.115 1.00 97.25 116 ARG A CA 1
ATOM 886 C C . ARG A 1 116 ? 5.945 5.325 -0.431 1.00 97.25 116 ARG A C 1
ATOM 888 O O . ARG A 1 116 ? 5.881 5.620 0.757 1.00 97.25 116 ARG A O 1
ATOM 895 N N . THR A 1 117 ? 6.982 5.663 -1.193 1.00 96.56 117 THR A N 1
ATOM 896 C CA . THR A 1 117 ? 8.169 6.296 -0.621 1.00 96.56 117 THR A CA 1
ATOM 897 C C . THR A 1 117 ? 7.852 7.736 -0.241 1.00 96.56 117 THR A C 1
ATOM 899 O O . THR A 1 117 ? 7.587 8.568 -1.112 1.00 96.56 117 THR A O 1
ATOM 902 N N . MET A 1 118 ? 7.923 8.043 1.054 1.00 97.00 118 MET A N 1
ATOM 903 C CA . MET A 1 118 ? 7.671 9.372 1.607 1.00 97.00 118 MET A CA 1
ATOM 904 C C . MET A 1 118 ? 8.875 9.875 2.408 1.00 97.00 118 MET A C 1
ATOM 906 O O . MET A 1 118 ? 9.573 9.123 3.085 1.00 97.00 118 MET A O 1
ATOM 910 N N . ILE A 1 119 ? 9.118 11.183 2.343 1.00 96.44 119 ILE A N 1
ATOM 911 C CA . ILE A 1 119 ? 10.178 11.878 3.099 1.00 96.44 119 ILE A CA 1
ATOM 912 C C . ILE A 1 119 ? 9.665 13.088 3.894 1.00 96.44 119 ILE A C 1
ATOM 914 O O . ILE A 1 119 ? 10.444 13.763 4.569 1.00 96.44 119 ILE A O 1
ATOM 918 N N . GLY A 1 120 ? 8.375 13.380 3.761 1.00 95.38 120 GLY A N 1
ATOM 919 C CA . GLY A 1 120 ? 7.634 14.411 4.474 1.00 95.38 120 GLY A CA 1
ATOM 920 C C . GLY A 1 120 ? 6.142 14.244 4.201 1.00 95.38 120 GLY A C 1
ATOM 921 O O . GLY A 1 120 ? 5.753 13.454 3.344 1.00 95.38 120 GLY A O 1
ATOM 922 N N . ASP A 1 121 ? 5.309 15.051 4.851 1.00 92.88 121 ASP A N 1
ATOM 923 C CA . ASP A 1 121 ? 3.842 14.987 4.726 1.00 92.88 121 ASP A CA 1
ATOM 924 C C . ASP A 1 121 ? 3.327 15.188 3.288 1.00 92.88 121 ASP A C 1
ATOM 926 O O . ASP A 1 121 ? 2.258 14.710 2.924 1.00 92.88 121 ASP A O 1
ATOM 930 N N . THR A 1 122 ? 4.093 15.900 2.457 1.00 92.75 122 THR A N 1
ATOM 931 C CA . THR A 1 122 ? 3.744 16.236 1.062 1.00 92.75 122 THR A CA 1
ATOM 932 C C . THR A 1 122 ? 4.859 15.903 0.073 1.00 92.75 122 THR A C 1
ATOM 934 O O . THR A 1 122 ? 4.838 16.349 -1.073 1.00 92.75 122 THR A O 1
ATOM 937 N N . GLN A 1 123 ? 5.874 15.159 0.515 1.00 95.06 123 GLN A N 1
ATOM 938 C CA . GLN A 1 123 ? 7.097 14.941 -0.249 1.00 95.06 123 GLN A CA 1
ATOM 939 C C . GLN A 1 123 ? 7.370 13.450 -0.411 1.00 95.06 123 GLN A C 1
ATOM 941 O O . GLN A 1 123 ? 7.463 12.714 0.570 1.00 95.06 123 GLN A O 1
ATOM 946 N N . SER A 1 124 ? 7.552 13.038 -1.662 1.00 95.38 124 SER A N 1
ATOM 947 C CA . SER A 1 124 ? 7.824 11.661 -2.071 1.00 95.38 124 SER A CA 1
ATOM 948 C C . SER A 1 124 ? 9.178 11.579 -2.786 1.00 95.38 124 SER A C 1
ATOM 950 O O . SER A 1 124 ? 9.647 12.573 -3.346 1.00 95.38 124 SER A O 1
ATOM 952 N N . LEU A 1 125 ? 9.809 10.407 -2.742 1.00 94.19 125 LEU A N 1
ATOM 953 C CA . LEU A 1 125 ? 11.000 10.041 -3.519 1.00 94.19 125 LEU A CA 1
ATOM 954 C C . LEU A 1 125 ? 10.745 8.693 -4.209 1.00 94.19 125 LEU A C 1
ATOM 956 O O . LEU A 1 125 ? 9.621 8.208 -4.203 1.00 94.19 125 LEU A O 1
ATOM 960 N N . ALA A 1 126 ? 11.787 8.110 -4.793 1.00 92.88 126 ALA A N 1
ATOM 961 C CA . ALA A 1 126 ? 11.755 6.781 -5.385 1.00 92.88 126 ALA A CA 1
ATOM 962 C C . ALA A 1 126 ? 12.654 5.801 -4.620 1.00 92.88 126 ALA A C 1
ATOM 964 O O . ALA A 1 126 ? 13.527 6.228 -3.853 1.00 92.88 126 ALA A O 1
ATOM 965 N N . HIS A 1 127 ? 12.514 4.512 -4.933 1.00 92.00 127 HIS A N 1
ATOM 966 C CA . HIS A 1 127 ? 13.458 3.436 -4.579 1.00 92.00 127 HIS A CA 1
ATOM 967 C C . HIS A 1 127 ? 13.491 3.010 -3.112 1.00 92.00 127 HIS A C 1
ATOM 969 O O . HIS A 1 127 ? 14.514 2.511 -2.631 1.00 92.00 127 HIS A O 1
ATOM 975 N N . GLN A 1 128 ? 12.410 3.221 -2.364 1.00 94.88 128 GLN A N 1
ATOM 976 C CA . GLN A 1 128 ? 12.344 2.821 -0.956 1.00 94.88 128 GLN A CA 1
ATOM 977 C C . GLN A 1 128 ? 11.007 2.175 -0.576 1.00 94.88 128 GLN A C 1
ATOM 979 O O . GLN A 1 128 ? 10.632 2.197 0.595 1.00 94.88 128 GLN A O 1
ATOM 984 N N . SER A 1 129 ? 10.296 1.572 -1.527 1.00 95.38 129 SER A N 1
ATOM 985 C CA . SER A 1 129 ? 8.964 1.016 -1.285 1.00 95.38 129 SER A CA 1
ATOM 986 C C . SER A 1 129 ? 8.738 -0.323 -1.963 1.00 95.38 129 SER A C 1
ATOM 988 O O . SER A 1 129 ? 9.224 -0.575 -3.063 1.00 95.38 129 SER A O 1
ATOM 990 N N . ARG A 1 130 ? 7.984 -1.202 -1.308 1.00 95.38 130 ARG A N 1
ATOM 991 C CA . ARG A 1 130 ? 7.762 -2.583 -1.746 1.00 95.38 130 ARG A CA 1
ATOM 992 C C . ARG A 1 130 ? 6.278 -2.894 -1.898 1.00 95.38 130 ARG A C 1
ATOM 994 O O . ARG A 1 130 ? 5.422 -2.198 -1.355 1.00 95.38 130 ARG A O 1
ATOM 1001 N N . LEU A 1 131 ? 6.025 -3.991 -2.603 1.00 95.50 131 LEU A N 1
ATOM 1002 C CA . LEU A 1 131 ? 4.776 -4.735 -2.536 1.00 95.50 131 LEU A CA 1
ATOM 1003 C C . LEU A 1 131 ? 4.959 -5.922 -1.595 1.00 95.50 131 LEU A C 1
ATOM 1005 O O . LEU A 1 131 ? 5.962 -6.636 -1.688 1.00 95.50 131 LEU A O 1
ATOM 1009 N N . TYR A 1 132 ? 3.982 -6.154 -0.728 1.00 95.94 132 TYR A N 1
ATOM 1010 C CA . TYR A 1 132 ? 3.951 -7.329 0.134 1.00 95.94 132 TYR A CA 1
ATOM 1011 C C . TYR A 1 132 ? 2.697 -8.142 -0.083 1.00 95.94 132 TYR A C 1
ATOM 1013 O O . TYR A 1 132 ? 1.605 -7.585 -0.125 1.00 95.94 132 TYR A O 1
ATOM 1021 N N . GLU A 1 133 ? 2.863 -9.460 -0.119 1.00 95.94 133 GLU A N 1
ATOM 1022 C CA . GLU A 1 133 ? 1.751 -10.397 -0.085 1.00 95.94 133 GLU A CA 1
ATOM 1023 C C . GLU A 1 133 ? 1.588 -10.971 1.323 1.00 95.94 133 GLU A C 1
ATOM 1025 O O . GLU A 1 133 ? 2.536 -11.497 1.920 1.00 95.94 133 GLU A O 1
ATOM 1030 N N . TYR A 1 134 ? 0.361 -10.915 1.826 1.00 96.94 134 TYR A N 1
ATOM 1031 C CA . TYR A 1 134 ? -0.069 -11.525 3.070 1.00 96.94 134 TYR A CA 1
ATOM 1032 C C . TYR A 1 134 ? -1.128 -12.585 2.790 1.00 96.94 134 TYR A C 1
ATOM 1034 O O . TYR A 1 134 ? -2.115 -12.350 2.094 1.00 96.94 134 TYR A O 1
ATOM 1042 N N . VAL A 1 135 ? -0.941 -13.757 3.384 1.00 95.62 135 VAL A N 1
ATOM 1043 C CA . VAL A 1 135 ? -1.887 -14.873 3.323 1.00 95.62 135 VAL A CA 1
ATOM 1044 C C . VAL A 1 135 ? -2.524 -15.052 4.690 1.00 95.62 135 VAL A C 1
ATOM 1046 O O . VAL A 1 135 ? -1.833 -15.027 5.708 1.00 95.62 135 VAL A O 1
ATOM 1049 N N . TYR A 1 136 ? -3.841 -15.223 4.736 1.00 96.00 136 TYR A N 1
ATOM 1050 C CA . TYR A 1 136 ? -4.521 -15.481 5.999 1.00 96.00 136 TYR A CA 1
ATOM 1051 C C . TYR A 1 136 ? -4.336 -16.948 6.388 1.00 96.00 136 TYR A C 1
ATOM 1053 O O . TYR A 1 136 ? -4.665 -17.841 5.609 1.00 96.00 136 TYR A O 1
ATOM 1061 N N . GLN A 1 137 ? -3.719 -17.195 7.543 1.00 94.56 137 GLN A N 1
ATOM 1062 C CA . GLN A 1 137 ? -3.464 -18.533 8.077 1.00 94.56 137 GLN A CA 1
ATOM 1063 C C . GLN A 1 137 ? -3.412 -18.478 9.603 1.00 94.56 137 GLN A C 1
ATOM 1065 O O . GLN A 1 137 ? -2.773 -17.598 10.177 1.00 94.56 137 GLN A O 1
ATOM 1070 N N . ASN A 1 138 ? -4.004 -19.475 10.267 1.00 93.00 138 ASN A N 1
ATOM 1071 C CA . ASN A 1 138 ? -4.053 -19.556 11.734 1.00 93.00 138 ASN A CA 1
ATOM 1072 C C . ASN A 1 138 ? -4.660 -18.290 12.371 1.00 93.00 138 ASN A C 1
ATOM 1074 O O . ASN A 1 138 ? -4.083 -17.730 13.302 1.00 93.00 138 ASN A O 1
ATOM 1078 N N . ASP A 1 139 ? -5.796 -17.837 11.831 1.00 92.44 139 ASP A N 1
ATOM 1079 C CA . ASP A 1 139 ? -6.554 -16.669 12.303 1.00 92.44 139 ASP A CA 1
ATOM 1080 C C . ASP A 1 139 ? -5.785 -15.330 12.260 1.00 92.44 139 ASP A C 1
ATOM 1082 O O . ASP A 1 139 ? -6.120 -14.387 12.979 1.00 92.44 139 ASP A O 1
ATOM 1086 N N . ALA A 1 140 ? -4.756 -15.218 11.412 1.00 95.75 140 ALA A N 1
ATOM 1087 C CA . ALA A 1 140 ? -3.985 -13.990 11.234 1.00 95.75 140 ALA A CA 1
ATOM 1088 C C . ALA A 1 140 ? -3.421 -13.851 9.813 1.00 95.75 140 ALA A C 1
ATOM 1090 O O . ALA A 1 140 ? -3.110 -14.838 9.144 1.00 95.75 140 ALA A O 1
ATOM 1091 N N . TRP A 1 141 ? -3.218 -12.610 9.370 1.00 97.56 141 TRP A N 1
ATOM 1092 C CA . TRP A 1 141 ? -2.453 -12.324 8.158 1.00 97.56 141 TRP A CA 1
ATOM 1093 C C . TRP A 1 141 ? -0.969 -12.591 8.396 1.00 97.56 141 TRP A C 1
ATOM 1095 O O . TRP A 1 141 ? -0.339 -11.998 9.270 1.00 97.56 141 TRP A O 1
ATOM 1105 N N . GLN A 1 142 ? -0.402 -13.489 7.601 1.00 96.50 142 GLN A N 1
ATOM 1106 C CA . GLN A 1 142 ? 1.003 -13.866 7.656 1.00 96.50 142 GLN A CA 1
ATOM 1107 C C . GLN A 1 142 ? 1.704 -13.368 6.403 1.00 96.50 142 GLN A C 1
ATOM 1109 O O . GLN A 1 142 ? 1.223 -13.578 5.290 1.00 96.50 142 GLN A O 1
ATOM 1114 N N . LEU A 1 143 ? 2.861 -12.733 6.581 1.00 95.06 143 LEU A N 1
ATOM 1115 C CA . LEU A 1 143 ? 3.680 -12.289 5.461 1.00 95.06 143 LEU A CA 1
ATOM 1116 C C . LEU A 1 143 ? 4.124 -13.509 4.642 1.00 95.06 143 LEU A C 1
ATOM 1118 O O . LEU A 1 143 ? 4.895 -14.338 5.127 1.00 95.06 143 LEU A O 1
ATOM 1122 N N . SER A 1 144 ? 3.666 -13.595 3.394 1.00 91.69 144 SER A N 1
ATOM 1123 C CA . SER A 1 144 ? 4.141 -14.600 2.444 1.00 91.69 144 SER A CA 1
ATOM 1124 C C . SER A 1 144 ? 5.459 -14.186 1.788 1.00 91.69 144 SER A C 1
ATOM 1126 O O . SER A 1 144 ? 6.208 -15.059 1.351 1.00 91.69 144 SER A O 1
ATOM 1128 N N . GLY A 1 145 ? 5.752 -12.882 1.731 1.00 82.25 145 GLY A N 1
ATOM 1129 C CA . GLY A 1 145 ? 6.999 -12.325 1.203 1.00 82.25 145 GLY A CA 1
ATOM 1130 C C . GLY A 1 145 ? 6.783 -11.193 0.196 1.00 82.25 145 GLY A C 1
ATOM 1131 O O . GLY A 1 145 ? 5.711 -10.596 0.124 1.00 82.25 145 GLY A O 1
ATOM 1132 N N . VAL A 1 146 ? 7.833 -10.902 -0.576 1.00 78.19 146 VAL A N 1
ATOM 1133 C CA . VAL A 1 146 ? 7.849 -9.937 -1.694 1.00 78.19 146 VAL A CA 1
ATOM 1134 C C . VAL A 1 146 ? 7.775 -10.689 -3.026 1.00 78.19 146 VAL A C 1
ATOM 1136 O O . VAL A 1 146 ? 8.702 -10.666 -3.831 1.00 78.19 146 VAL A O 1
ATOM 1139 N N . ASN A 1 147 ? 6.695 -11.444 -3.222 1.00 87.81 147 ASN A N 1
ATOM 1140 C CA . ASN A 1 147 ? 6.553 -12.329 -4.385 1.00 87.81 147 ASN A CA 1
ATOM 1141 C C . ASN A 1 147 ? 6.340 -11.551 -5.695 1.00 87.81 147 ASN A C 1
ATOM 1143 O O . ASN A 1 147 ? 6.677 -12.047 -6.770 1.00 87.81 147 ASN A O 1
ATOM 1147 N N . HIS A 1 148 ? 5.814 -10.329 -5.603 1.00 93.00 148 HIS A N 1
ATOM 1148 C CA . HIS A 1 148 ? 5.516 -9.443 -6.727 1.00 93.00 148 HIS A CA 1
ATOM 1149 C C . HIS A 1 148 ? 6.532 -8.296 -6.753 1.00 93.00 148 HIS A C 1
ATOM 1151 O O . HIS A 1 148 ? 6.318 -7.235 -6.168 1.00 93.00 148 HIS A O 1
ATOM 1157 N N . LEU A 1 149 ? 7.679 -8.530 -7.394 1.00 94.88 149 LEU A N 1
ATOM 1158 C CA . LEU A 1 149 ? 8.764 -7.554 -7.467 1.00 94.88 149 LEU A CA 1
ATOM 1159 C C . LEU A 1 149 ? 8.426 -6.470 -8.492 1.00 94.88 149 LEU A C 1
ATOM 1161 O O . LEU A 1 149 ? 8.374 -6.728 -9.697 1.00 94.88 149 LEU A O 1
ATOM 1165 N N . VAL A 1 150 ? 8.210 -5.253 -7.994 1.00 96.44 150 VAL A N 1
ATOM 1166 C CA . VAL A 1 150 ? 7.989 -4.066 -8.821 1.00 96.44 150 VAL A CA 1
ATOM 1167 C C . VAL A 1 150 ? 9.323 -3.425 -9.162 1.00 96.44 150 VAL A C 1
ATOM 1169 O O . VAL A 1 150 ? 10.081 -3.052 -8.262 1.00 96.44 150 VAL A O 1
ATOM 1172 N N . GLY A 1 151 ? 9.551 -3.236 -10.454 1.00 95.31 151 GLY A N 1
ATOM 1173 C CA . GLY A 1 151 ? 10.719 -2.551 -10.966 1.00 95.31 151 GLY A CA 1
ATOM 1174 C C . GLY A 1 151 ? 11.890 -3.452 -11.320 1.00 95.31 151 GLY A C 1
ATOM 1175 O O . GLY A 1 151 ? 12.057 -4.553 -10.795 1.00 95.31 151 GLY A O 1
ATOM 1176 N N . GLU A 1 152 ? 12.731 -2.940 -12.213 1.00 94.50 152 GLU A N 1
ATOM 1177 C CA . GLU A 1 152 ? 14.070 -3.473 -12.445 1.00 94.50 152 GLU A CA 1
ATOM 1178 C C . GLU A 1 152 ? 14.987 -3.168 -11.263 1.00 94.50 152 GLU A C 1
ATOM 1180 O O . GLU A 1 152 ? 15.816 -3.983 -10.847 1.00 94.50 152 GLU A O 1
ATOM 1185 N N . LEU A 1 153 ? 14.825 -1.969 -10.704 1.00 93.00 153 LEU A N 1
ATOM 1186 C CA . LEU A 1 153 ? 15.470 -1.597 -9.463 1.00 93.00 153 LEU A CA 1
ATOM 1187 C C . LEU A 1 153 ? 14.641 -2.094 -8.282 1.00 93.00 153 LEU A C 1
ATOM 1189 O O . LEU A 1 153 ? 13.418 -2.008 -8.258 1.00 93.00 153 LEU A O 1
ATOM 1193 N N . ALA A 1 154 ? 15.335 -2.614 -7.272 1.00 92.19 154 ALA A N 1
ATOM 1194 C CA . ALA A 1 154 ? 14.681 -3.061 -6.057 1.00 92.19 154 ALA A CA 1
ATOM 1195 C C . ALA A 1 154 ? 14.014 -1.887 -5.326 1.00 92.19 154 ALA A C 1
ATOM 1197 O O . ALA A 1 154 ? 14.601 -0.812 -5.190 1.00 92.19 154 ALA A O 1
ATOM 1198 N N . ASN A 1 155 ? 12.858 -2.169 -4.725 1.00 94.38 155 ASN A N 1
ATOM 1199 C CA . ASN A 1 155 ? 12.063 -1.221 -3.945 1.00 94.38 155 ASN A CA 1
ATOM 1200 C C . ASN A 1 155 ? 11.464 -0.073 -4.776 1.00 94.38 155 ASN A C 1
ATOM 1202 O O . ASN A 1 155 ? 11.395 1.060 -4.296 1.00 94.38 155 ASN A O 1
ATOM 1206 N N . SER A 1 156 ? 11.016 -0.382 -5.992 1.00 96.12 156 SER A N 1
ATOM 1207 C CA . SER A 1 156 ? 10.433 0.584 -6.924 1.00 96.12 156 SER A CA 1
ATOM 1208 C C . SER A 1 156 ? 8.904 0.614 -6.938 1.00 96.12 156 SER A C 1
ATOM 1210 O O . SER A 1 156 ? 8.323 1.063 -7.922 1.00 96.12 156 SER A O 1
ATOM 1212 N N . SER A 1 157 ? 8.228 0.160 -5.874 1.00 96.44 157 SER A N 1
ATOM 1213 C CA . SER A 1 157 ? 6.780 0.388 -5.727 1.00 96.44 157 SER A CA 1
ATOM 1214 C C . SER A 1 157 ? 6.492 1.883 -5.579 1.00 96.44 157 SER A C 1
ATOM 1216 O O . SER A 1 157 ? 7.098 2.550 -4.742 1.00 96.44 157 SER A O 1
ATOM 1218 N N . ALA A 1 158 ? 5.525 2.395 -6.340 1.00 96.94 158 ALA A N 1
ATOM 1219 C CA . ALA A 1 158 ? 5.086 3.789 -6.273 1.00 96.94 158 ALA A CA 1
ATOM 1220 C C . ALA A 1 158 ? 3.747 3.982 -5.532 1.00 96.94 158 ALA A C 1
ATOM 1222 O O . ALA A 1 158 ? 3.221 5.099 -5.473 1.00 96.94 158 ALA A O 1
ATOM 1223 N N . GLY A 1 159 ? 3.245 2.921 -4.893 1.00 96.75 159 GLY A N 1
ATOM 1224 C CA . GLY A 1 159 ? 2.177 2.997 -3.898 1.00 96.75 159 GLY A CA 1
ATOM 1225 C C . GLY A 1 159 ? 0.762 2.729 -4.390 1.00 96.75 159 GLY A C 1
ATOM 1226 O O . GLY A 1 159 ? -0.145 2.954 -3.605 1.00 96.75 159 GLY A O 1
ATOM 1227 N N . GLY A 1 160 ? 0.572 2.286 -5.633 1.00 97.81 160 GLY A N 1
ATOM 1228 C CA . GLY A 1 160 ? -0.709 1.768 -6.123 1.00 97.81 160 GLY A CA 1
ATOM 1229 C C . GLY A 1 160 ? -0.615 0.277 -6.424 1.00 97.81 160 GLY A C 1
ATOM 1230 O O . GLY A 1 160 ? 0.415 -0.177 -6.942 1.00 97.81 160 GLY A O 1
ATOM 1231 N N . VAL A 1 161 ? -1.670 -0.472 -6.119 1.00 98.06 161 VAL A N 1
ATOM 1232 C CA . VAL A 1 161 ? -1.799 -1.894 -6.421 1.00 98.06 161 VAL A CA 1
ATOM 1233 C C . VAL A 1 161 ? -3.254 -2.326 -6.571 1.00 98.06 161 VAL A C 1
ATOM 1235 O O . VAL A 1 161 ? -4.061 -2.166 -5.668 1.00 98.06 161 VAL A O 1
ATOM 1238 N N . ASP A 1 162 ? -3.548 -3.050 -7.646 1.00 97.12 162 ASP A N 1
ATOM 1239 C CA . ASP A 1 162 ? -4.818 -3.751 -7.775 1.00 97.12 162 ASP A CA 1
ATOM 1240 C C . ASP A 1 162 ? -4.673 -5.106 -8.482 1.00 97.12 162 ASP A C 1
ATOM 1242 O O . ASP A 1 162 ? -3.638 -5.423 -9.073 1.00 97.12 162 ASP A O 1
ATOM 1246 N N . HIS A 1 163 ? -5.682 -5.962 -8.373 1.00 95.12 163 HIS A N 1
ATOM 1247 C CA . HIS A 1 163 ? -5.667 -7.318 -8.896 1.00 95.12 163 HIS A CA 1
ATOM 1248 C C . HIS A 1 163 ? -6.791 -7.538 -9.909 1.00 95.12 163 HIS A C 1
ATOM 1250 O O . HIS A 1 163 ? -7.976 -7.466 -9.592 1.00 95.12 163 HIS A O 1
ATOM 1256 N N . ASP A 1 164 ? -6.411 -7.932 -11.122 1.00 93.69 164 ASP A N 1
ATOM 1257 C CA . ASP A 1 164 ? -7.356 -8.384 -12.140 1.00 93.69 164 ASP A CA 1
ATOM 1258 C C . ASP A 1 164 ? -7.990 -9.717 -11.712 1.00 93.69 164 ASP A C 1
ATOM 1260 O O . ASP A 1 164 ? -7.325 -10.750 -11.651 1.00 93.69 164 ASP A O 1
ATOM 1264 N N . LEU A 1 165 ? -9.284 -9.693 -11.389 1.00 90.19 165 LEU A N 1
ATOM 1265 C CA . LEU A 1 165 ? -10.031 -10.862 -10.912 1.00 90.19 165 LEU A CA 1
ATOM 1266 C C . LEU A 1 165 ? -10.395 -11.863 -12.023 1.00 90.19 165 LEU A C 1
ATOM 1268 O O . LEU A 1 165 ? -10.972 -12.909 -11.719 1.00 90.19 165 LEU A O 1
ATOM 1272 N N . GLY A 1 166 ? -10.082 -11.564 -13.285 1.00 84.62 166 GLY A N 1
ATOM 1273 C CA . GLY A 1 166 ? -10.313 -12.468 -14.406 1.00 84.62 166 GLY A CA 1
ATOM 1274 C C . GLY A 1 166 ? -9.419 -13.714 -14.390 1.00 84.62 166 GLY A C 1
ATOM 1275 O O . GLY A 1 166 ? -8.387 -13.786 -13.717 1.00 84.62 166 GLY A O 1
ATOM 1276 N N . ASP A 1 167 ? -9.800 -14.717 -15.183 1.00 82.38 167 ASP A N 1
ATOM 1277 C CA . ASP A 1 167 ? -8.998 -15.928 -15.370 1.00 82.38 167 ASP A CA 1
ATOM 1278 C C . ASP A 1 167 ? -7.601 -15.588 -15.916 1.00 82.38 167 ASP A C 1
ATOM 1280 O O . ASP A 1 167 ? -7.446 -15.032 -17.005 1.00 82.38 167 ASP A O 1
ATOM 1284 N N . GLY A 1 168 ? -6.560 -15.967 -15.168 1.00 83.50 168 GLY A N 1
ATOM 1285 C CA . GLY A 1 168 ? -5.175 -15.634 -15.517 1.00 83.50 168 GLY A CA 1
ATOM 1286 C C . GLY A 1 168 ? -4.801 -14.171 -15.259 1.00 83.50 168 GLY A C 1
ATOM 1287 O O . GLY A 1 168 ? -3.816 -13.693 -15.830 1.00 83.50 168 GLY A O 1
ATOM 1288 N N . GLY A 1 169 ? -5.572 -13.485 -14.412 1.00 89.75 169 GLY A N 1
ATOM 1289 C CA . GLY A 1 169 ? -5.344 -12.110 -14.003 1.00 89.75 169 GLY A CA 1
ATOM 1290 C C . GLY A 1 169 ? -3.970 -11.850 -13.381 1.00 89.75 169 GLY A C 1
ATOM 1291 O O . GLY A 1 169 ? -3.219 -12.752 -12.983 1.00 89.75 169 GLY A O 1
ATOM 1292 N N . ARG A 1 170 ? -3.615 -10.568 -13.362 1.00 95.00 170 ARG A N 1
ATOM 1293 C CA . ARG A 1 170 ? -2.333 -10.039 -12.899 1.00 95.00 170 ARG A CA 1
ATOM 1294 C C . ARG A 1 170 ? -2.531 -9.131 -11.695 1.00 95.00 170 ARG A C 1
ATOM 1296 O O . ARG A 1 170 ? -3.550 -8.458 -11.574 1.00 95.00 170 ARG A O 1
ATOM 1303 N N . VAL A 1 171 ? -1.502 -9.070 -10.861 1.00 96.81 171 VAL A N 1
ATOM 1304 C CA . VAL A 1 171 ? -1.318 -7.990 -9.893 1.00 96.81 171 VAL A CA 1
ATOM 1305 C C . VAL A 1 171 ? -0.733 -6.808 -10.652 1.00 96.81 171 VAL A C 1
ATOM 1307 O O . VAL A 1 171 ? 0.385 -6.884 -11.162 1.00 96.81 171 VAL A O 1
ATOM 1310 N N . TRP A 1 172 ? -1.498 -5.739 -10.768 1.00 97.75 172 TRP A N 1
ATOM 1311 C CA . TRP A 1 172 ? -1.065 -4.477 -11.339 1.00 97.75 172 TRP A CA 1
ATOM 1312 C C . TRP A 1 172 ? -0.533 -3.595 -10.228 1.00 97.75 172 TRP A C 1
ATOM 1314 O O . TRP A 1 172 ? -1.226 -3.356 -9.254 1.00 97.75 172 TRP A O 1
ATOM 1324 N N . ALA A 1 173 ? 0.691 -3.106 -10.373 1.00 98.06 173 ALA A N 1
ATOM 1325 C CA . ALA A 1 173 ? 1.289 -2.188 -9.418 1.00 98.06 173 ALA A CA 1
ATOM 1326 C C . ALA A 1 173 ? 1.884 -0.985 -10.136 1.00 98.06 173 ALA A C 1
ATOM 1328 O O . ALA A 1 173 ? 2.371 -1.103 -11.267 1.00 98.06 173 ALA A O 1
ATOM 1329 N N . THR A 1 174 ? 1.872 0.170 -9.478 1.00 97.94 174 THR A N 1
ATOM 1330 C CA . THR A 1 174 ? 2.587 1.342 -9.978 1.00 97.94 174 THR A CA 1
ATOM 1331 C C . THR A 1 174 ? 4.051 1.304 -9.556 1.00 97.94 174 THR A C 1
ATOM 1333 O O . THR A 1 174 ? 4.373 0.864 -8.450 1.00 97.94 174 THR A O 1
ATOM 1336 N N . GLY A 1 175 ? 4.961 1.760 -10.423 1.00 96.88 175 GLY A N 1
ATOM 1337 C CA . GLY A 1 175 ? 6.388 1.737 -10.113 1.00 96.88 175 GLY A CA 1
ATOM 1338 C C . GLY A 1 175 ? 7.242 2.849 -10.713 1.00 96.88 175 GLY A C 1
ATOM 1339 O O . GLY A 1 175 ? 6.940 3.412 -11.768 1.00 96.88 175 GLY A O 1
ATOM 1340 N N . ASP A 1 176 ? 8.336 3.141 -10.005 1.00 95.12 176 ASP A N 1
ATOM 1341 C CA . ASP A 1 176 ? 9.225 4.298 -10.198 1.00 95.12 176 ASP A CA 1
ATOM 1342 C C . ASP A 1 176 ? 10.597 3.963 -10.837 1.00 95.12 176 ASP A C 1
ATOM 1344 O O . ASP A 1 176 ? 11.539 4.770 -10.797 1.00 95.12 176 ASP A O 1
ATOM 1348 N N . ALA A 1 177 ? 10.717 2.759 -11.406 1.00 94.62 177 ALA A N 1
ATOM 1349 C CA . ALA A 1 177 ? 11.786 2.307 -12.305 1.00 94.62 177 ALA A CA 1
ATOM 1350 C C . ALA A 1 177 ? 11.487 0.883 -12.804 1.00 94.62 177 ALA A C 1
ATOM 1352 O O . ALA A 1 177 ? 12.087 -0.092 -12.346 1.00 94.62 177 ALA A O 1
ATOM 1353 N N . LEU A 1 178 ? 10.528 0.762 -13.723 1.00 94.94 178 LEU A N 1
ATOM 1354 C CA . LEU A 1 178 ? 10.108 -0.522 -14.293 1.00 94.94 178 LEU A CA 1
ATOM 1355 C C . LEU A 1 178 ? 11.141 -1.100 -15.259 1.00 94.94 178 LEU A C 1
ATOM 1357 O O . LEU A 1 178 ? 11.431 -2.286 -15.205 1.00 94.94 178 LEU A O 1
ATOM 1361 N N . ASP A 1 179 ? 11.726 -0.239 -16.079 1.00 93.06 179 ASP A N 1
ATOM 1362 C CA . ASP A 1 179 ? 12.917 -0.497 -16.889 1.00 93.06 179 ASP A CA 1
ATOM 1363 C C . ASP A 1 179 ? 13.821 0.720 -16.685 1.00 93.06 179 ASP A C 1
ATOM 1365 O O . ASP A 1 179 ? 13.331 1.854 -16.716 1.00 93.06 179 ASP A O 1
ATOM 1369 N N . PHE A 1 180 ? 15.089 0.526 -16.343 1.00 88.12 180 PHE A N 1
ATOM 1370 C CA . PHE A 1 180 ? 15.965 1.614 -15.907 1.00 88.12 180 PHE A CA 1
ATOM 1371 C C . PHE A 1 180 ? 17.329 1.613 -16.606 1.00 88.12 180 PHE A C 1
ATOM 1373 O O . PHE A 1 180 ? 18.232 2.361 -16.204 1.00 88.12 180 PHE A O 1
ATOM 1380 N N . TYR A 1 181 ? 17.500 0.836 -17.677 1.00 81.88 181 TYR A N 1
ATOM 1381 C CA . TYR A 1 181 ? 18.727 0.839 -18.469 1.00 81.88 181 TYR A CA 1
ATOM 1382 C C . TYR A 1 181 ? 18.565 1.546 -19.818 1.00 81.88 181 TYR A C 1
ATOM 1384 O O . TYR A 1 181 ? 17.706 1.237 -20.630 1.00 81.88 181 TYR A O 1
ATOM 1392 N N . THR A 1 182 ? 19.505 2.447 -20.126 1.00 72.06 182 THR A N 1
ATOM 1393 C CA . THR A 1 182 ? 19.574 3.127 -21.429 1.00 72.06 182 THR A CA 1
ATOM 1394 C C . THR A 1 182 ? 19.597 2.101 -22.581 1.00 72.06 182 THR A C 1
ATOM 1396 O O . THR A 1 182 ? 20.489 1.247 -22.606 1.00 72.06 182 THR A O 1
ATOM 1399 N N . PRO A 1 183 ? 18.687 2.208 -23.570 1.00 79.25 183 PRO A N 1
ATOM 1400 C CA . PRO A 1 183 ? 17.996 3.438 -23.961 1.00 79.25 183 PRO A CA 1
ATOM 1401 C C . PRO A 1 183 ? 16.679 3.749 -23.248 1.00 79.25 183 PRO A C 1
ATOM 1403 O O . PRO A 1 183 ? 16.303 4.918 -23.288 1.00 79.25 183 PRO A O 1
ATOM 1406 N N . ASP A 1 184 ? 16.039 2.782 -22.598 1.00 86.50 184 ASP A N 1
ATOM 1407 C CA . ASP A 1 184 ? 14.659 2.919 -22.142 1.00 86.50 184 ASP A CA 1
ATOM 1408 C C . ASP A 1 184 ? 14.604 3.210 -20.636 1.00 86.50 184 ASP A C 1
ATOM 1410 O O . ASP A 1 184 ? 15.364 2.671 -19.833 1.00 86.50 184 ASP A O 1
ATOM 1414 N N . VAL A 1 185 ? 13.723 4.123 -20.240 1.00 90.94 185 VAL A N 1
ATOM 1415 C CA . VAL A 1 185 ? 13.414 4.373 -18.833 1.00 90.94 185 VAL A CA 1
ATOM 1416 C C . VAL A 1 185 ? 11.901 4.372 -18.651 1.00 90.94 185 VAL A C 1
ATOM 1418 O O . VAL A 1 185 ? 11.229 5.338 -18.989 1.00 90.94 185 VAL A O 1
ATOM 1421 N N . VAL A 1 186 ? 11.358 3.259 -18.165 1.00 94.31 186 VAL A N 1
ATOM 1422 C CA . VAL A 1 186 ? 9.910 3.040 -18.065 1.00 94.31 186 VAL A CA 1
ATOM 1423 C C . VAL A 1 186 ? 9.427 3.322 -16.648 1.00 94.31 186 VAL A C 1
ATOM 1425 O O . VAL A 1 186 ? 9.934 2.757 -15.672 1.00 94.31 186 VAL A O 1
ATOM 1428 N N . TYR A 1 187 ? 8.403 4.165 -16.544 1.00 95.06 187 TYR A N 1
ATOM 1429 C CA . TYR A 1 187 ? 7.728 4.523 -15.298 1.00 95.06 187 TYR A CA 1
ATOM 1430 C C . TYR A 1 187 ? 6.223 4.407 -15.487 1.00 95.06 187 TYR A C 1
ATOM 1432 O O . TYR A 1 187 ? 5.651 5.012 -16.393 1.00 95.06 187 TYR A O 1
ATOM 1440 N N . GLY A 1 188 ? 5.543 3.675 -14.614 1.00 95.81 188 GLY A N 1
ATOM 1441 C CA . GLY A 1 188 ? 4.109 3.498 -14.791 1.00 95.81 188 GLY A CA 1
ATOM 1442 C C . GLY A 1 188 ? 3.573 2.248 -14.139 1.00 95.81 188 GLY A C 1
ATOM 1443 O O . GLY A 1 188 ? 3.643 2.136 -12.922 1.00 95.81 188 GLY A O 1
ATOM 1444 N N . LEU A 1 189 ? 3.009 1.343 -14.940 1.00 96.88 189 LEU A N 1
ATOM 1445 C CA . LEU A 1 189 ? 2.308 0.149 -14.465 1.00 96.88 189 LEU A CA 1
ATOM 1446 C C . LEU A 1 189 ? 3.087 -1.122 -14.797 1.00 96.88 189 LEU A C 1
ATOM 1448 O O . LEU A 1 189 ? 3.532 -1.307 -15.930 1.00 96.88 189 LEU A O 1
ATOM 1452 N N . GLN A 1 190 ? 3.171 -2.029 -13.832 1.00 97.81 190 GLN A N 1
ATOM 1453 C CA . GLN A 1 190 ? 3.676 -3.381 -14.021 1.00 97.81 190 GLN A CA 1
ATOM 1454 C C . GLN A 1 190 ? 2.566 -4.390 -13.723 1.00 97.81 190 GLN A C 1
ATOM 1456 O O . GLN A 1 190 ? 2.063 -4.448 -12.606 1.00 97.81 190 GLN A O 1
ATOM 1461 N N . GLY A 1 191 ? 2.199 -5.197 -14.717 1.00 97.56 191 GLY A N 1
ATOM 1462 C CA . GLY A 1 191 ? 1.264 -6.313 -14.576 1.00 97.56 191 GLY A CA 1
ATOM 1463 C C . GLY A 1 191 ? 2.010 -7.617 -14.303 1.00 97.56 191 GLY A C 1
ATOM 1464 O O . GLY A 1 191 ? 2.509 -8.260 -15.235 1.00 97.56 191 GLY A O 1
ATOM 1465 N N . ILE A 1 192 ? 2.060 -8.025 -13.042 1.00 97.19 192 ILE A N 1
ATOM 1466 C CA . ILE A 1 192 ? 2.811 -9.172 -12.522 1.00 97.19 192 ILE A CA 1
ATOM 1467 C C . ILE A 1 192 ? 1.900 -10.408 -12.494 1.00 97.19 192 ILE A C 1
ATOM 1469 O O . ILE A 1 192 ? 0.757 -10.301 -12.048 1.00 97.19 192 ILE A O 1
ATOM 1473 N N . PRO A 1 193 ? 2.344 -11.592 -12.955 1.00 95.06 193 PRO A N 1
ATOM 1474 C CA . PRO A 1 193 ? 1.567 -12.819 -12.787 1.00 95.06 193 PRO A CA 1
ATOM 1475 C C . PRO A 1 193 ? 1.181 -13.053 -11.319 1.00 95.06 193 PRO A C 1
ATOM 1477 O O . PRO A 1 193 ? 1.991 -12.810 -10.425 1.00 95.06 193 PRO A O 1
ATOM 1480 N N . LEU A 1 194 ? -0.020 -13.582 -11.058 1.00 90.88 194 LEU A N 1
ATOM 1481 C CA . LEU A 1 194 ? -0.471 -13.864 -9.687 1.00 90.88 194 LEU A CA 1
ATOM 1482 C C . LEU A 1 194 ? 0.492 -14.790 -8.924 1.00 90.88 194 LEU A C 1
ATOM 1484 O O . LEU A 1 194 ? 0.690 -14.616 -7.728 1.00 90.88 194 LEU A O 1
ATOM 1488 N N . SER A 1 195 ? 1.167 -15.708 -9.625 1.00 90.88 195 SER A N 1
ATOM 1489 C CA . SER A 1 195 ? 2.213 -16.579 -9.069 1.00 90.88 195 SER A CA 1
ATOM 1490 C C . SER A 1 195 ? 3.477 -15.850 -8.586 1.00 90.88 195 SER A C 1
ATOM 1492 O O . SER A 1 195 ? 4.422 -16.508 -8.154 1.00 90.88 195 SER A O 1
ATOM 1494 N N . GLY A 1 196 ? 3.528 -14.525 -8.718 1.00 93.38 196 GLY A N 1
ATOM 1495 C CA . GLY A 1 196 ? 4.705 -13.706 -8.478 1.00 93.38 196 GLY A CA 1
ATOM 1496 C C . GLY A 1 196 ? 5.610 -13.597 -9.704 1.00 93.38 196 GLY A C 1
ATOM 1497 O O . GLY A 1 196 ? 5.352 -14.178 -10.766 1.00 93.38 196 GLY A O 1
ATOM 1498 N N . GLY A 1 197 ? 6.687 -12.834 -9.544 1.00 94.81 197 GLY A N 1
ATOM 1499 C CA . GLY A 1 197 ? 7.689 -12.596 -10.574 1.00 94.81 197 GLY A CA 1
ATOM 1500 C C . GLY A 1 197 ? 8.311 -11.209 -10.492 1.00 94.81 197 GLY A C 1
ATOM 1501 O O . GLY A 1 197 ? 8.096 -10.461 -9.540 1.00 94.81 197 GLY A O 1
ATOM 1502 N N . ASP A 1 198 ? 9.076 -10.890 -11.529 1.00 95.38 198 ASP A N 1
ATOM 1503 C CA . ASP A 1 198 ? 9.719 -9.601 -11.758 1.00 95.38 198 ASP A CA 1
ATOM 1504 C C . ASP A 1 198 ? 9.378 -9.084 -13.168 1.00 95.38 198 ASP A C 1
ATOM 1506 O O . ASP A 1 198 ? 8.483 -9.598 -13.854 1.00 95.38 198 ASP A O 1
ATOM 1510 N N . ILE A 1 199 ? 10.103 -8.066 -13.620 1.00 94.75 199 ILE A N 1
ATOM 1511 C CA . ILE A 1 199 ? 9.919 -7.430 -14.927 1.00 94.75 199 ILE A CA 1
ATOM 1512 C C . ILE A 1 199 ? 10.038 -8.404 -16.109 1.00 94.75 199 ILE A C 1
ATOM 1514 O O . ILE A 1 199 ? 9.418 -8.184 -17.145 1.00 94.75 199 ILE A O 1
ATOM 1518 N N . THR A 1 200 ? 10.781 -9.507 -15.967 1.00 95.38 200 THR A N 1
ATOM 1519 C CA . THR A 1 200 ? 11.086 -10.439 -17.068 1.00 95.38 200 THR A CA 1
ATOM 1520 C C . THR A 1 200 ? 9.889 -11.298 -17.476 1.00 95.38 200 THR A C 1
ATOM 1522 O O . THR A 1 200 ? 9.866 -11.857 -18.574 1.00 95.38 200 THR A O 1
ATOM 1525 N N . VAL A 1 201 ? 8.881 -11.387 -16.605 1.00 96.44 201 VAL A N 1
ATOM 1526 C CA . VAL A 1 201 ? 7.623 -12.125 -16.819 1.00 96.44 201 VAL A CA 1
ATOM 1527 C C . VAL A 1 201 ? 6.385 -11.224 -16.711 1.00 96.44 201 VAL A C 1
ATOM 1529 O O . VAL A 1 201 ? 5.240 -11.696 -16.768 1.00 96.44 201 VAL A O 1
ATOM 1532 N N . SER A 1 202 ? 6.603 -9.918 -16.558 1.00 97.00 202 SER A N 1
ATOM 1533 C CA . SER A 1 202 ? 5.554 -8.916 -16.382 1.00 97.00 202 SER A CA 1
ATOM 1534 C C . SER A 1 202 ? 5.249 -8.164 -17.677 1.00 97.00 202 SER A C 1
ATOM 1536 O O . SER A 1 202 ? 6.016 -8.180 -18.636 1.00 97.00 202 SER A O 1
ATOM 1538 N N . VAL A 1 203 ? 4.097 -7.497 -17.703 1.00 96.56 203 VAL A N 1
ATOM 1539 C CA . VAL A 1 203 ? 3.782 -6.478 -18.713 1.00 96.56 203 VAL A CA 1
ATOM 1540 C C . VAL A 1 203 ? 4.176 -5.123 -18.144 1.00 96.56 203 VAL A C 1
ATOM 1542 O O . VAL A 1 203 ? 3.762 -4.813 -17.031 1.00 96.56 203 VAL A O 1
ATOM 1545 N N . LEU A 1 204 ? 4.942 -4.325 -18.889 1.00 96.44 204 LEU A N 1
ATOM 1546 C CA . LEU A 1 204 ? 5.314 -2.966 -18.493 1.00 96.44 204 LEU A CA 1
ATOM 1547 C C . LEU A 1 204 ? 4.552 -1.952 -19.348 1.00 96.44 204 LEU A C 1
ATOM 1549 O O . LEU A 1 204 ? 4.490 -2.091 -20.572 1.00 96.44 204 LEU A O 1
ATOM 1553 N N . ILE A 1 205 ? 3.975 -0.942 -18.705 1.00 95.38 205 ILE A N 1
ATOM 1554 C CA . ILE A 1 205 ? 3.293 0.174 -19.360 1.00 95.38 205 ILE A CA 1
ATOM 1555 C C . ILE A 1 205 ? 3.936 1.462 -18.873 1.00 95.38 205 ILE A C 1
ATOM 1557 O O . ILE A 1 205 ? 3.857 1.801 -17.692 1.00 95.38 205 ILE A O 1
ATOM 1561 N N . ASP A 1 206 ? 4.527 2.190 -19.810 1.00 94.50 206 ASP A N 1
ATOM 1562 C CA . ASP A 1 206 ? 5.005 3.541 -19.573 1.00 94.50 206 ASP A CA 1
ATOM 1563 C C . ASP A 1 206 ? 3.823 4.520 -19.580 1.00 94.50 206 ASP A C 1
ATOM 1565 O O . ASP A 1 206 ? 3.060 4.575 -20.548 1.00 94.50 206 ASP A O 1
ATOM 1569 N N . GLN A 1 207 ? 3.617 5.246 -18.481 1.00 92.69 207 GLN A N 1
ATOM 1570 C CA . GLN A 1 207 ? 2.400 6.044 -18.286 1.00 92.69 207 GLN A CA 1
ATOM 1571 C C . GLN A 1 207 ? 2.363 7.323 -19.129 1.00 92.69 207 GLN A C 1
ATOM 1573 O O . GLN A 1 207 ? 1.272 7.782 -19.472 1.00 92.69 207 GLN A O 1
ATOM 1578 N N . ASP A 1 208 ? 3.517 7.908 -19.456 1.00 91.12 208 ASP A N 1
ATOM 1579 C CA . ASP A 1 208 ? 3.607 9.157 -20.224 1.00 91.12 208 ASP A CA 1
ATOM 1580 C C . ASP A 1 208 ? 4.196 8.979 -21.638 1.00 91.12 208 ASP A C 1
ATOM 1582 O O . ASP A 1 208 ? 4.165 9.916 -22.442 1.00 91.12 208 ASP A O 1
ATOM 1586 N N . GLY A 1 209 ? 4.665 7.774 -21.973 1.00 92.00 209 GLY A N 1
ATOM 1587 C CA . GLY A 1 209 ? 5.286 7.435 -23.252 1.00 92.00 209 GLY A CA 1
ATOM 1588 C C . GLY A 1 209 ? 6.720 7.958 -23.401 1.00 92.00 209 GLY A C 1
ATOM 1589 O O . GLY A 1 209 ? 7.253 7.945 -24.517 1.00 92.00 209 GLY A O 1
ATOM 1590 N N . ASN A 1 210 ? 7.339 8.468 -22.331 1.00 90.62 210 ASN A N 1
ATOM 1591 C CA . ASN A 1 210 ? 8.662 9.072 -22.335 1.00 90.62 210 ASN A CA 1
ATOM 1592 C C . ASN A 1 210 ? 9.751 8.127 -21.817 1.00 90.62 210 ASN A C 1
ATOM 1594 O O . ASN A 1 210 ? 10.272 8.260 -20.714 1.00 90.62 210 ASN A O 1
ATOM 1598 N N . ILE A 1 211 ? 10.236 7.289 -22.722 1.00 91.94 211 ILE A N 1
ATOM 1599 C CA . ILE A 1 211 ? 11.315 6.332 -22.459 1.00 91.94 211 ILE A CA 1
ATOM 1600 C C . ILE A 1 211 ? 12.723 6.947 -22.344 1.00 91.94 211 ILE A C 1
ATOM 1602 O O . ILE A 1 211 ? 13.691 6.202 -22.269 1.00 91.94 211 ILE A O 1
ATOM 1606 N N . VAL A 1 212 ? 12.890 8.278 -22.360 1.00 90.25 212 VAL A N 1
ATOM 1607 C CA . VAL A 1 212 ? 14.221 8.931 -22.287 1.00 90.25 212 VAL A CA 1
ATOM 1608 C C . VAL A 1 212 ? 14.398 9.862 -21.086 1.00 90.25 212 VAL A C 1
ATOM 1610 O O . VAL A 1 212 ? 15.483 10.418 -20.893 1.00 90.25 212 VAL A O 1
ATOM 1613 N N . SER A 1 213 ? 13.358 10.057 -20.274 1.00 88.81 213 SER A N 1
ATOM 1614 C CA . SER A 1 213 ? 13.384 10.925 -19.095 1.00 88.81 213 SER A CA 1
ATOM 1615 C C . SER A 1 213 ? 12.821 10.212 -17.877 1.00 88.81 213 SER A C 1
ATOM 1617 O O . SER A 1 213 ? 11.927 9.389 -17.974 1.00 88.81 213 SER A O 1
ATOM 1619 N N . GLN A 1 214 ? 13.319 10.571 -16.697 1.00 89.25 214 GLN A N 1
ATOM 1620 C CA . GLN A 1 214 ? 12.882 9.943 -15.455 1.00 89.25 214 GLN A CA 1
ATOM 1621 C C . GLN A 1 214 ? 11.629 10.625 -14.895 1.00 89.25 214 GLN A C 1
ATOM 1623 O O . GLN A 1 214 ? 11.616 11.848 -14.742 1.00 89.25 214 GLN A O 1
ATOM 1628 N N . ALA A 1 215 ? 10.624 9.834 -14.508 1.00 88.62 215 ALA A N 1
ATOM 1629 C CA . ALA A 1 215 ? 9.367 10.304 -13.920 1.00 88.62 215 ALA A CA 1
ATOM 1630 C C . ALA A 1 215 ? 9.117 9.667 -12.541 1.00 88.62 215 ALA A C 1
ATOM 1632 O O . ALA A 1 215 ? 8.127 8.989 -12.331 1.00 88.62 215 ALA A O 1
ATOM 1633 N N . LYS A 1 216 ? 10.032 9.882 -11.588 1.00 87.31 216 LYS A N 1
ATOM 1634 C CA . LYS A 1 216 ? 10.150 9.104 -10.335 1.00 87.31 216 LYS A CA 1
ATOM 1635 C C . LYS A 1 216 ? 9.027 9.221 -9.306 1.00 87.31 216 LYS A C 1
ATOM 1637 O O . LYS A 1 216 ? 8.894 8.342 -8.472 1.00 87.31 216 LYS A O 1
ATOM 1642 N N . THR A 1 217 ? 8.314 10.338 -9.272 1.00 88.50 217 THR A N 1
ATOM 1643 C CA . THR A 1 217 ? 7.403 10.656 -8.156 1.00 88.50 217 THR A CA 1
ATOM 1644 C C . THR A 1 217 ? 5.974 10.911 -8.615 1.00 88.50 217 THR A C 1
ATOM 1646 O O . THR A 1 217 ? 5.138 11.334 -7.817 1.00 88.50 217 THR A O 1
ATOM 1649 N N . ALA A 1 218 ? 5.702 10.701 -9.904 1.00 86.56 218 ALA A N 1
ATOM 1650 C CA . ALA A 1 218 ? 4.453 11.098 -10.545 1.00 86.56 218 ALA A CA 1
ATOM 1651 C C . ALA A 1 218 ? 3.390 9.995 -10.525 1.00 86.56 218 ALA A C 1
ATOM 1653 O O . ALA A 1 218 ? 2.207 10.297 -10.658 1.00 86.56 218 ALA A O 1
ATOM 1654 N N . GLN A 1 219 ? 3.798 8.737 -10.348 1.00 92.62 219 GLN A N 1
ATOM 1655 C CA . GLN A 1 219 ? 2.888 7.598 -10.359 1.00 92.62 219 GLN A CA 1
ATOM 1656 C C . GLN A 1 219 ? 1.970 7.665 -9.140 1.00 92.62 219 GLN A C 1
ATOM 1658 O O . GLN A 1 219 ? 2.374 8.081 -8.050 1.00 92.62 219 GLN A O 1
ATOM 1663 N N . GLY A 1 220 ? 0.714 7.302 -9.348 1.00 87.69 220 GLY A N 1
ATOM 1664 C CA . GLY A 1 220 ? -0.322 7.301 -8.331 1.00 87.69 220 GLY A CA 1
ATOM 1665 C C . GLY A 1 220 ? -0.795 5.893 -8.023 1.00 87.69 220 GLY A C 1
ATOM 1666 O O . GLY A 1 220 ? -0.044 4.925 -8.109 1.00 87.69 220 GLY A O 1
ATOM 1667 N N . ASP A 1 221 ? -2.067 5.845 -7.685 1.00 93.75 221 ASP A N 1
ATOM 1668 C CA . ASP A 1 221 ? -2.867 4.644 -7.557 1.00 93.75 221 ASP A CA 1
ATOM 1669 C C . ASP A 1 221 ? -3.108 3.952 -8.923 1.00 93.75 221 ASP A C 1
ATOM 1671 O O . ASP A 1 221 ? -2.951 4.580 -9.981 1.00 93.75 221 ASP A O 1
ATOM 1675 N N . VAL A 1 222 ? -3.471 2.668 -8.908 1.00 95.69 222 VAL A N 1
ATOM 1676 C CA . VAL A 1 222 ? -3.951 1.905 -10.067 1.00 95.69 222 VAL A CA 1
ATOM 1677 C C . VAL A 1 222 ? -5.176 1.098 -9.669 1.00 95.69 222 VAL A C 1
ATOM 1679 O O . VAL A 1 222 ? -5.138 0.356 -8.707 1.00 95.69 222 VAL A O 1
ATOM 1682 N N . GLU A 1 223 ? -6.224 1.185 -10.483 1.00 94.56 223 GLU A N 1
ATOM 1683 C CA . GLU A 1 223 ? -7.478 0.469 -10.262 1.00 94.56 223 GLU A CA 1
ATOM 1684 C C . GLU A 1 223 ? -7.850 -0.304 -11.526 1.00 94.56 223 GLU A C 1
ATOM 1686 O O . GLU A 1 223 ? -7.830 0.240 -12.642 1.00 94.56 223 GLU A O 1
ATOM 1691 N N . VAL A 1 224 ? -8.190 -1.577 -11.365 1.00 92.25 224 VAL A N 1
ATOM 1692 C CA . VAL A 1 224 ? -8.604 -2.480 -12.433 1.00 92.25 224 VAL A CA 1
ATOM 1693 C C . VAL A 1 224 ? -10.122 -2.655 -12.359 1.00 92.25 224 VAL A C 1
ATOM 1695 O O . VAL A 1 224 ? -10.673 -3.031 -11.326 1.00 92.25 224 VAL A O 1
ATOM 1698 N N . PRO A 1 225 ? -10.854 -2.412 -13.460 1.00 87.94 225 PRO A N 1
ATOM 1699 C CA . PRO A 1 225 ? -12.286 -2.658 -13.479 1.00 87.94 225 PRO A CA 1
ATOM 1700 C C . PRO A 1 225 ? -12.604 -4.119 -13.160 1.00 87.94 225 PRO A C 1
ATOM 1702 O O . PRO A 1 225 ? -12.061 -5.027 -13.788 1.00 87.94 225 PRO A O 1
ATOM 1705 N N . ILE A 1 226 ? -13.539 -4.335 -12.237 1.00 84.44 226 ILE A N 1
ATOM 1706 C CA . ILE A 1 226 ? -14.028 -5.670 -11.896 1.00 84.44 226 ILE A CA 1
ATOM 1707 C C . ILE A 1 226 ? -14.758 -6.261 -13.119 1.00 84.44 226 ILE A C 1
ATOM 1709 O O . ILE A 1 226 ? -15.727 -5.651 -13.589 1.00 84.44 226 ILE A O 1
ATOM 1713 N N . PRO A 1 227 ? -14.337 -7.432 -13.639 1.00 82.81 227 PRO A N 1
ATOM 1714 C CA . PRO A 1 227 ? -15.063 -8.128 -14.700 1.00 82.81 227 PRO A CA 1
ATOM 1715 C C . PRO A 1 227 ? -16.506 -8.456 -14.289 1.00 82.81 227 PRO A C 1
ATOM 1717 O O . PRO A 1 227 ? -16.764 -8.793 -13.135 1.00 82.81 227 PRO A O 1
ATOM 1720 N N . GLU A 1 228 ? -17.458 -8.402 -15.229 1.00 80.12 228 GLU A N 1
ATOM 1721 C CA . GLU A 1 228 ? -18.883 -8.670 -14.942 1.00 80.12 228 GLU A CA 1
ATOM 1722 C C . GLU A 1 228 ? -19.141 -10.080 -14.379 1.00 80.12 228 GLU A C 1
ATOM 1724 O O . GLU A 1 228 ? -20.139 -10.309 -13.696 1.00 80.12 228 GLU A O 1
ATOM 1729 N N . ASP A 1 229 ? -18.252 -11.025 -14.672 1.00 80.81 229 ASP A N 1
ATOM 1730 C CA . ASP A 1 229 ? -18.298 -12.424 -14.257 1.00 80.81 229 ASP A CA 1
ATOM 1731 C C . ASP A 1 229 ? -17.358 -12.754 -13.087 1.00 80.81 229 ASP A C 1
ATOM 1733 O O . ASP A 1 229 ? -17.275 -13.918 -12.680 1.00 80.81 229 ASP A O 1
ATOM 1737 N N . ALA A 1 230 ? -16.686 -11.754 -12.506 1.00 80.31 230 ALA A N 1
ATOM 1738 C CA . ALA A 1 230 ? -15.808 -11.963 -11.366 1.00 80.31 230 ALA A CA 1
ATOM 1739 C C . ALA A 1 230 ? -16.595 -12.458 -10.146 1.00 80.31 230 ALA A C 1
ATOM 1741 O O . ALA A 1 230 ? -17.606 -11.883 -9.727 1.00 80.31 230 ALA A O 1
ATOM 1742 N N . LEU A 1 231 ? -16.101 -13.536 -9.540 1.00 83.50 231 LEU A N 1
ATOM 1743 C CA . LEU A 1 231 ? -16.610 -13.991 -8.255 1.00 83.50 231 LEU A CA 1
ATOM 1744 C C . LEU A 1 231 ? -16.112 -13.055 -7.144 1.00 83.50 231 LEU A C 1
ATOM 1746 O O . LEU A 1 231 ? -14.984 -12.565 -7.223 1.00 83.50 231 LEU A O 1
ATOM 1750 N N . PRO A 1 232 ? -16.904 -12.840 -6.076 1.00 84.94 232 PRO A N 1
ATOM 1751 C CA . PRO A 1 232 ? -16.416 -12.130 -4.906 1.00 84.94 232 PRO A CA 1
ATOM 1752 C C . PRO A 1 232 ? -15.157 -12.801 -4.363 1.00 84.94 232 PRO A C 1
ATOM 1754 O O . PRO A 1 232 ? -15.116 -14.030 -4.228 1.00 84.94 232 PRO A O 1
ATOM 1757 N N . VAL A 1 233 ? -14.158 -11.993 -4.011 1.00 89.94 233 VAL A N 1
ATOM 1758 C CA . VAL A 1 233 ? -12.955 -12.491 -3.345 1.00 89.94 233 VAL A CA 1
ATOM 1759 C C . VAL A 1 233 ? -13.371 -13.245 -2.075 1.00 89.94 233 VAL A C 1
ATOM 1761 O O . VAL A 1 233 ? -14.172 -12.715 -1.293 1.00 89.94 233 VAL A O 1
ATOM 1764 N N . PRO A 1 234 ? -12.890 -14.484 -1.859 1.00 89.38 234 PRO A N 1
ATOM 1765 C CA . PRO A 1 234 ? -13.272 -15.262 -0.690 1.00 89.38 234 PRO A CA 1
ATOM 1766 C C . PRO A 1 234 ? -12.866 -14.541 0.600 1.00 89.38 234 PRO A C 1
ATOM 1768 O O . PRO A 1 234 ? -11.823 -13.892 0.622 1.00 89.38 234 PRO A O 1
ATOM 1771 N N . PRO A 1 235 ? -13.647 -14.680 1.686 1.00 89.81 235 PRO A N 1
ATOM 1772 C CA . PRO A 1 235 ? -13.247 -14.136 2.973 1.00 89.81 235 PRO A CA 1
ATOM 1773 C C . PRO A 1 235 ? -11.951 -14.804 3.462 1.00 89.81 235 PRO A C 1
ATOM 1775 O O . PRO A 1 235 ? -11.688 -15.951 3.072 1.00 89.81 235 PRO A O 1
ATOM 1778 N N . PRO A 1 236 ? -11.190 -14.145 4.352 1.00 87.44 236 PRO A N 1
ATOM 1779 C CA . PRO A 1 236 ? -10.017 -14.744 4.984 1.00 87.44 236 PRO A CA 1
ATOM 1780 C C . PRO A 1 236 ? -10.404 -16.056 5.697 1.00 87.44 236 PRO A C 1
ATOM 1782 O O . PRO A 1 236 ? -11.444 -16.109 6.362 1.00 87.44 236 PRO A O 1
ATOM 1785 N N . LYS A 1 237 ? -9.621 -17.129 5.509 1.00 74.75 237 LYS A N 1
ATOM 1786 C CA . LYS A 1 237 ? -9.886 -18.487 6.031 1.00 74.75 237 LYS A CA 1
ATOM 1787 C C . LYS A 1 237 ? -8.687 -19.097 6.733 1.00 74.75 237 LYS A C 1
ATOM 1789 O O . LYS A 1 237 ? -7.568 -18.907 6.220 1.00 74.75 237 LYS A O 1
#

Radius of gyration: 17.92 Å; chains: 1; bounding box: 44×43×44 Å

Foldseek 3Di:
DDQWDAWPVPRDIDGDDPDDPPPPVPDDDDQQGDWAAWDDADQKIKIKGGNDADQGADPPAAIFIKIFGAPDPVRRGDSVRIDTQDGDDAFPPDRYAAIFHHWEAALQGKIKTKGAHDDDPPHGFFQRIAIWIWAFDPNGTDTPDRQAAAAPHGRFFHRAWYWALDDQIFIKTFGQANDPDPPFGAGTIWTAGPRGDHSVRIDGDRPPPDRHDGDRNPYDYDDDDHDPPGDRRDHRD

Sequence (237 aa):
QITSTYHHATGDLTMGPPMDPGEPNGVFAPLGERVWGVQSHAGRLYYGVWWEHTNTVSAQESNEVWSVAYIDEFGVPDPATAQLEFKLPGINNSNYSNPVADITFTASGSMIVAERTMIGDTQSLAHQSRLYEYVYQNDAWQLSGVNHLVGELANSSAGGVDHDLGDGGRVWATGDALDFYTPDVVYGLQGIPLSGGDITVSVLIDQDGNIVSQAKTAQGDVEVPIPEDALPVPPPK